Protein AF-A0A0R2GV44-F1 (afdb_monomer_lite)

pLDDT: mean 75.37, std 11.25, range [47.34, 90.69]

Sequence (245 aa):
MRDFRDYISDYRELIEDRLANGEAEAAILADLGTPKQVVANIMTEEGLERRRWLTGPQLALVIVLVILGLPVWGGFALALLGILFALICVLLSLYVTLWAVPFSLAIMTVATLFAGVMGIPAGLVALGKSGLAYGLAELGAALICLGVFLLSLVLTWSLAKLLLRGTAWGWQMVLRWFGKQQAVAVHQTMPPFFNKGYWLVTALLIALGMLLVVSACGLNGWHIPAVSDAAMHHWYNAFNFTAPR

Structure (mmCIF, N/CA/C/O backbone):
data_AF-A0A0R2GV44-F1
#
_entry.id   AF-A0A0R2GV44-F1
#
loop_
_atom_site.group_PDB
_atom_site.id
_atom_site.type_symbol
_atom_site.label_atom_id
_atom_site.label_alt_id
_atom_site.label_comp_id
_atom_site.label_asym_id
_atom_site.label_entity_id
_atom_site.label_seq_id
_atom_site.pdbx_PDB_ins_code
_atom_site.Cartn_x
_atom_site.Cartn_y
_atom_site.Cartn_z
_atom_site.occupancy
_atom_site.B_iso_or_equiv
_atom_site.auth_seq_id
_atom_site.auth_comp_id
_atom_site.auth_asym_id
_atom_site.auth_atom_id
_atom_site.pdbx_PDB_model_num
ATOM 1 N N . MET A 1 1 ? -43.023 -9.426 50.987 1.00 48.56 1 MET A N 1
ATOM 2 C CA . MET A 1 1 ? -44.100 -8.932 51.872 1.00 48.56 1 MET A CA 1
ATOM 3 C C . MET A 1 1 ? -44.693 -10.159 52.534 1.00 48.56 1 MET A C 1
ATOM 5 O O . MET A 1 1 ? -45.042 -11.064 51.790 1.00 48.56 1 MET A O 1
ATOM 9 N N . ARG A 1 2 ? -44.688 -10.247 53.871 1.00 66.81 2 ARG A N 1
ATOM 10 C CA . ARG A 1 2 ? -45.358 -11.352 54.584 1.00 66.81 2 ARG A CA 1
ATOM 11 C C . ARG A 1 2 ? -46.865 -11.243 54.371 1.00 66.81 2 ARG A C 1
ATOM 13 O O . ARG A 1 2 ? -47.371 -10.121 54.286 1.00 66.81 2 ARG A O 1
ATOM 20 N N . ASP A 1 3 ? -47.536 -12.378 54.219 1.00 80.12 3 ASP A N 1
ATOM 21 C CA . ASP A 1 3 ? -48.968 -12.412 53.927 1.00 80.12 3 ASP A CA 1
ATOM 22 C C . ASP A 1 3 ? -49.773 -12.258 55.228 1.00 80.12 3 ASP A C 1
ATOM 24 O O . ASP A 1 3 ? -49.291 -12.583 56.312 1.00 80.12 3 ASP A O 1
ATOM 28 N N . PHE A 1 4 ? -51.010 -11.765 55.154 1.00 78.31 4 PHE A N 1
ATOM 29 C CA . PHE A 1 4 ? -51.834 -11.508 56.351 1.00 78.31 4 PHE A CA 1
ATOM 30 C C . PHE A 1 4 ? -52.077 -12.777 57.189 1.00 78.31 4 PHE A C 1
ATOM 32 O O . PHE A 1 4 ? -52.202 -12.720 58.411 1.00 78.31 4 PHE A O 1
ATOM 39 N N . ARG A 1 5 ? -52.094 -13.936 56.525 1.00 82.44 5 ARG A N 1
ATOM 40 C CA . ARG A 1 5 ? -52.225 -15.253 57.161 1.00 82.44 5 ARG A CA 1
ATOM 41 C C . ARG A 1 5 ? -51.046 -15.598 58.066 1.00 82.44 5 ARG A C 1
ATOM 43 O O . ARG A 1 5 ? -51.276 -16.196 59.111 1.00 82.44 5 ARG A O 1
ATOM 50 N N . ASP A 1 6 ? -49.834 -15.188 57.696 1.00 83.19 6 ASP A N 1
ATOM 51 C CA . ASP A 1 6 ? -48.630 -15.456 58.487 1.00 83.19 6 ASP A CA 1
ATOM 52 C C . ASP A 1 6 ? -48.726 -14.713 59.826 1.00 83.19 6 ASP A C 1
ATOM 54 O O . ASP A 1 6 ? -48.544 -15.303 60.882 1.00 83.19 6 ASP A O 1
ATOM 58 N N . TYR A 1 7 ? -49.165 -13.448 59.795 1.00 78.44 7 TYR A N 1
ATOM 59 C CA . TYR A 1 7 ? -49.381 -12.654 61.007 1.00 78.44 7 TYR A CA 1
ATOM 60 C C . TYR A 1 7 ? -50.435 -13.266 61.937 1.00 78.44 7 TYR A C 1
ATOM 62 O O . TYR A 1 7 ? -50.241 -13.286 63.147 1.00 78.44 7 TYR A O 1
ATOM 70 N N . ILE A 1 8 ? -51.548 -13.779 61.399 1.00 82.94 8 ILE A N 1
ATOM 71 C CA . ILE A 1 8 ? -52.565 -14.456 62.222 1.00 82.94 8 ILE A CA 1
ATOM 72 C C . ILE A 1 8 ? -51.994 -15.725 62.862 1.00 82.94 8 ILE A C 1
ATOM 74 O O . ILE A 1 8 ? -52.303 -16.006 64.019 1.00 82.94 8 ILE A O 1
ATOM 78 N N . SER A 1 9 ? -51.180 -16.482 62.121 1.00 84.44 9 SER A N 1
ATOM 79 C CA . SER A 1 9 ? -50.536 -17.692 62.635 1.00 84.44 9 SER A CA 1
ATOM 80 C C . SER A 1 9 ? -49.607 -17.375 63.807 1.00 84.44 9 SER A C 1
ATOM 82 O O . SER A 1 9 ? -49.717 -18.027 64.841 1.00 84.44 9 SER A O 1
ATOM 84 N N . ASP A 1 10 ? -48.783 -16.330 63.683 1.00 83.88 10 ASP A N 1
ATOM 85 C CA . ASP A 1 10 ? -47.856 -15.888 64.734 1.00 83.88 10 ASP A CA 1
ATOM 86 C C . ASP A 1 10 ? -48.607 -15.517 66.034 1.00 83.88 10 ASP A C 1
ATOM 88 O O . ASP A 1 10 ? -48.220 -15.914 67.133 1.00 83.88 10 ASP A O 1
ATOM 92 N N . TYR A 1 11 ? -49.726 -14.785 65.927 1.00 83.12 11 TYR A N 1
ATOM 93 C CA . TYR A 1 11 ? -50.551 -14.443 67.097 1.00 83.12 11 TYR A CA 1
ATOM 94 C C . TYR A 1 11 ? -51.265 -15.658 67.698 1.00 83.12 11 TYR A C 1
ATOM 96 O O . TYR A 1 11 ? -51.500 -15.693 68.906 1.00 83.12 11 TYR A O 1
ATOM 104 N N . ARG A 1 12 ? -51.627 -16.647 66.876 1.00 85.12 12 ARG A N 1
ATOM 105 C CA . ARG A 1 12 ? -52.271 -17.879 67.340 1.00 85.12 12 ARG A CA 1
ATOM 106 C C . ARG A 1 12 ? -51.301 -18.737 68.148 1.00 85.12 12 ARG A C 1
ATOM 108 O O . ARG A 1 12 ? -51.676 -19.173 69.230 1.00 85.12 12 ARG A O 1
ATOM 115 N N . GLU A 1 13 ? -50.075 -18.906 67.661 1.00 84.62 13 GLU A N 1
ATOM 116 C CA . GLU A 1 13 ? -48.999 -19.606 68.376 1.00 84.62 13 GLU A CA 1
ATOM 117 C C . GLU A 1 13 ? -48.708 -18.924 69.723 1.00 84.62 13 GLU A C 1
ATOM 119 O O . GLU A 1 13 ? -48.687 -19.583 70.758 1.00 84.62 13 GLU A O 1
ATOM 124 N N . LEU A 1 14 ? -48.646 -17.586 69.747 1.00 84.12 14 LEU A N 1
ATOM 125 C CA . LEU A 1 14 ? -48.448 -16.817 70.982 1.00 84.12 14 LEU A CA 1
ATOM 126 C C . LEU A 1 14 ? -49.560 -17.036 72.028 1.00 84.12 14 LEU A C 1
ATOM 128 O O . LEU A 1 14 ? -49.281 -17.097 73.227 1.00 84.12 14 LEU A O 1
ATOM 132 N N . ILE A 1 15 ? -50.823 -17.110 71.598 1.00 83.38 15 ILE A N 1
ATOM 133 C CA . ILE A 1 15 ? -51.957 -17.361 72.503 1.00 83.38 15 ILE A CA 1
ATOM 134 C C . ILE A 1 15 ? -51.926 -18.808 73.005 1.00 83.38 15 ILE A C 1
ATOM 136 O O . ILE A 1 15 ? -52.153 -19.045 74.192 1.00 83.38 15 ILE A O 1
ATOM 140 N N . GLU A 1 16 ? -51.632 -19.764 72.122 1.00 85.69 16 GLU A N 1
ATOM 141 C CA . GLU A 1 16 ? -51.532 -21.187 72.466 1.00 85.69 16 GLU A CA 1
ATOM 142 C C . GLU A 1 16 ? -50.402 -21.450 73.474 1.00 85.69 16 GLU A C 1
ATOM 144 O O . GLU A 1 16 ? -50.625 -22.169 74.451 1.00 85.69 16 GLU A O 1
ATOM 149 N N . ASP A 1 17 ? -49.249 -20.794 73.323 1.00 85.81 17 ASP A N 1
ATOM 150 C CA . ASP A 1 17 ? -48.131 -20.873 74.270 1.00 85.81 17 ASP A CA 1
ATOM 151 C C . ASP A 1 17 ? -48.515 -20.365 75.667 1.00 85.81 17 ASP A C 1
ATOM 153 O O . ASP A 1 17 ? -48.216 -20.999 76.683 1.00 85.81 17 ASP A O 1
ATOM 157 N N . ARG A 1 18 ? -49.212 -19.227 75.751 1.00 80.50 18 ARG A N 1
ATOM 158 C CA . ARG A 1 18 ? -49.651 -18.667 77.041 1.00 80.50 18 ARG A CA 1
ATOM 159 C C . ARG A 1 18 ? -50.734 -19.515 77.704 1.00 80.50 18 ARG A C 1
ATOM 161 O O . ARG A 1 18 ? -50.697 -19.715 78.918 1.00 80.50 18 ARG A O 1
ATOM 168 N N . LEU A 1 19 ? -51.646 -20.078 76.913 1.00 83.88 19 LEU A N 1
ATOM 169 C CA . LEU A 1 19 ? -52.659 -21.008 77.407 1.00 83.88 19 LEU A CA 1
ATOM 170 C C . LEU A 1 19 ? -52.016 -22.296 77.950 1.00 83.88 19 LEU A C 1
ATOM 172 O O . LEU A 1 19 ? -52.409 -22.781 79.013 1.00 83.88 19 LEU A O 1
ATOM 176 N N . ALA A 1 20 ? -50.994 -22.824 77.268 1.00 81.25 20 ALA A N 1
ATOM 177 C CA . ALA A 1 20 ? -50.232 -23.989 77.720 1.00 81.25 20 ALA A CA 1
ATOM 178 C C . ALA A 1 20 ? -49.470 -23.729 79.034 1.00 81.25 20 ALA A C 1
ATOM 180 O O . ALA A 1 20 ? -49.310 -24.643 79.844 1.00 81.25 20 ALA A O 1
ATOM 181 N N . ASN A 1 21 ? -49.076 -22.479 79.288 1.00 78.81 21 ASN A N 1
ATOM 182 C CA . ASN A 1 21 ? -48.466 -22.041 80.547 1.00 78.81 21 ASN A CA 1
ATOM 183 C C . ASN A 1 21 ? -49.478 -21.846 81.698 1.00 78.81 21 ASN A C 1
ATOM 185 O O . ASN A 1 21 ? -49.090 -21.455 82.799 1.00 78.81 21 ASN A O 1
ATOM 189 N N . GLY A 1 22 ? -50.761 -22.162 81.479 1.00 76.81 22 GLY A N 1
ATOM 190 C CA . GLY A 1 22 ? -51.803 -22.153 82.509 1.00 76.81 22 GLY A CA 1
ATOM 191 C C . GLY A 1 22 ? -52.458 -20.790 82.745 1.00 76.81 22 GLY A C 1
ATOM 192 O O . GLY A 1 22 ? -53.190 -20.633 83.725 1.00 76.81 22 GLY A O 1
ATOM 193 N N . GLU A 1 23 ? -52.224 -19.806 81.874 1.00 79.62 23 GLU A N 1
ATOM 194 C CA . GLU A 1 23 ? -52.926 -18.524 81.925 1.00 79.62 23 GLU A CA 1
ATOM 195 C C . GLU A 1 23 ? -54.365 -18.681 81.414 1.00 79.62 23 GLU A C 1
ATOM 197 O O . GLU A 1 23 ? -54.627 -19.308 80.388 1.00 79.62 23 GLU A O 1
ATOM 202 N N . ALA A 1 24 ? -55.331 -18.103 82.132 1.00 76.56 24 ALA A N 1
ATOM 203 C CA . ALA A 1 24 ? -56.720 -18.118 81.694 1.00 76.56 24 ALA A CA 1
ATOM 204 C C . ALA A 1 24 ? -56.883 -17.285 80.411 1.00 76.56 24 ALA A C 1
ATOM 206 O O . ALA A 1 24 ? -56.450 -16.135 80.354 1.00 76.56 24 ALA A O 1
ATOM 207 N N . GLU A 1 25 ? -57.582 -17.830 79.414 1.00 74.12 25 GLU A N 1
ATOM 208 C CA . GLU A 1 25 ? -57.802 -17.203 78.099 1.00 74.12 25 GLU A CA 1
ATOM 209 C C . GLU A 1 25 ? -58.315 -15.755 78.198 1.00 74.12 25 GLU A C 1
ATOM 211 O O . GLU A 1 25 ? -57.862 -14.865 77.479 1.00 74.12 25 GLU A O 1
ATOM 216 N N . ALA A 1 26 ? -59.202 -15.485 79.159 1.00 71.25 26 ALA A N 1
ATOM 217 C CA . ALA A 1 26 ? -59.744 -14.150 79.395 1.00 71.25 26 ALA A CA 1
ATOM 218 C C . ALA A 1 26 ? -58.681 -13.121 79.827 1.00 71.25 26 ALA A C 1
ATOM 220 O O . ALA A 1 26 ? -58.813 -11.941 79.504 1.00 71.25 26 ALA A O 1
ATOM 221 N N . ALA A 1 27 ? -57.630 -13.548 80.535 1.00 72.31 27 ALA A N 1
ATOM 222 C CA . ALA A 1 27 ? -56.525 -12.679 80.934 1.00 72.31 27 ALA A CA 1
ATOM 223 C C . ALA A 1 27 ? -55.590 -12.382 79.749 1.00 72.31 27 ALA A C 1
ATOM 225 O O . ALA A 1 27 ? -55.189 -11.236 79.563 1.00 72.31 27 ALA A O 1
ATOM 226 N N . ILE A 1 28 ? -55.329 -13.383 78.900 1.00 73.38 28 ILE A N 1
ATOM 227 C CA . ILE A 1 28 ? -54.506 -13.245 77.687 1.00 73.38 28 ILE A CA 1
ATOM 228 C C . ILE A 1 28 ? -55.162 -12.273 76.693 1.00 73.38 28 ILE A C 1
ATOM 230 O O . ILE A 1 28 ? -54.506 -11.385 76.150 1.00 73.38 28 ILE A O 1
ATOM 234 N N . LEU A 1 29 ? -56.475 -12.402 76.480 1.00 74.75 29 LEU A N 1
ATOM 235 C CA . LEU A 1 29 ? -57.232 -11.521 75.585 1.00 74.75 29 LEU A CA 1
ATOM 236 C C . LEU A 1 29 ? -57.359 -10.088 76.125 1.00 74.75 29 LEU A C 1
ATOM 238 O O . LEU A 1 29 ? -57.439 -9.144 75.340 1.00 74.75 29 LEU A O 1
ATOM 242 N N . ALA A 1 30 ? -57.367 -9.914 77.449 1.00 74.12 30 ALA A N 1
ATOM 243 C CA . ALA A 1 30 ? -57.350 -8.593 78.070 1.00 74.12 30 ALA A CA 1
ATOM 244 C C . ALA A 1 30 ? -55.982 -7.901 77.920 1.00 74.12 30 ALA A C 1
ATOM 246 O O . ALA A 1 30 ? -55.951 -6.699 77.663 1.00 74.12 30 ALA A O 1
ATOM 247 N N . ASP A 1 31 ? -54.881 -8.654 78.032 1.00 74.88 31 ASP A N 1
ATOM 248 C CA . ASP A 1 31 ? -53.504 -8.160 77.865 1.00 74.88 31 ASP A CA 1
ATOM 249 C C . ASP A 1 31 ? -53.185 -7.789 76.405 1.00 74.88 31 ASP A C 1
ATOM 251 O O . ASP A 1 31 ? -52.624 -6.730 76.131 1.00 74.88 31 ASP A O 1
ATOM 255 N N . LEU A 1 32 ? -53.618 -8.614 75.443 1.00 71.00 32 LEU A N 1
ATOM 256 C CA . LEU A 1 32 ? -53.449 -8.333 74.008 1.00 71.00 32 LEU A CA 1
ATOM 257 C C . LEU A 1 32 ? -54.323 -7.165 73.516 1.00 71.00 32 LEU A C 1
ATOM 259 O O . LEU A 1 32 ? -54.023 -6.553 72.489 1.00 71.00 32 LEU A O 1
ATOM 263 N N . GLY A 1 33 ? -55.391 -6.837 74.246 1.00 69.94 33 GLY A N 1
ATOM 264 C CA . GLY A 1 33 ? -56.328 -5.782 73.886 1.00 69.94 33 GLY A CA 1
ATOM 265 C C . GLY A 1 33 ? -57.171 -6.111 72.650 1.00 69.94 33 GLY A C 1
ATOM 266 O O . GLY A 1 33 ? -57.081 -7.171 72.028 1.00 69.94 33 GLY A O 1
ATOM 267 N N . THR A 1 34 ? -58.052 -5.186 72.271 1.00 73.31 34 THR A N 1
ATOM 268 C CA . THR A 1 34 ? -58.887 -5.389 71.078 1.00 73.31 34 THR A CA 1
ATOM 269 C C . THR A 1 34 ? -58.058 -5.218 69.796 1.00 73.31 34 THR A C 1
ATOM 271 O O . THR A 1 34 ? -57.199 -4.336 69.738 1.00 73.31 34 THR A O 1
ATOM 274 N N . PRO A 1 35 ? -58.358 -5.947 68.701 1.00 66.88 35 PRO A N 1
ATOM 275 C CA . PRO A 1 35 ? -57.630 -5.814 67.431 1.00 66.88 35 PRO A CA 1
ATOM 276 C C . PRO A 1 35 ? -57.566 -4.374 66.900 1.00 66.88 35 PRO A C 1
ATOM 278 O O . PRO A 1 35 ? -56.594 -3.968 66.270 1.00 66.88 35 PRO A O 1
ATOM 281 N N . LYS A 1 36 ? -58.594 -3.565 67.195 1.00 68.62 36 LYS A N 1
ATOM 282 C CA . LYS A 1 36 ? -58.630 -2.139 66.844 1.00 68.62 36 LYS A CA 1
ATOM 283 C C . LYS A 1 36 ? -57.610 -1.310 67.628 1.00 68.62 36 LYS A C 1
ATOM 285 O O . LYS A 1 36 ? -57.050 -0.377 67.063 1.00 68.62 36 LYS A O 1
ATOM 290 N N . GLN A 1 37 ? -57.366 -1.639 68.896 1.00 69.75 37 GLN A N 1
ATOM 291 C CA . GLN A 1 37 ? -56.362 -0.968 69.728 1.00 69.75 37 GLN A CA 1
ATOM 292 C C . GLN A 1 37 ? -54.942 -1.338 69.299 1.00 69.75 37 GLN A C 1
ATOM 294 O O . GLN A 1 37 ? -54.095 -0.457 69.232 1.00 69.75 37 GLN A O 1
ATOM 299 N N . VAL A 1 38 ? -54.696 -2.595 68.920 1.00 67.81 38 VAL A N 1
ATOM 300 C CA . VAL A 1 38 ? -53.389 -3.034 68.399 1.00 67.81 38 VAL A CA 1
ATOM 301 C C . VAL A 1 38 ? -53.042 -2.298 67.103 1.00 67.81 38 VAL A C 1
ATOM 303 O O . VAL A 1 38 ? -51.952 -1.751 66.974 1.00 67.81 38 VAL A O 1
ATOM 306 N N . VAL A 1 39 ? -53.991 -2.194 66.166 1.00 68.69 39 VAL A N 1
ATOM 307 C CA . VAL A 1 39 ? -53.787 -1.430 64.922 1.00 68.69 39 VAL A CA 1
ATOM 308 C C . VAL A 1 39 ? -53.594 0.063 65.202 1.00 68.69 39 VAL A C 1
ATOM 310 O O . VAL A 1 39 ? -52.738 0.688 64.579 1.00 68.69 39 VAL A O 1
ATOM 313 N N . ALA A 1 40 ? -54.349 0.637 66.144 1.00 69.81 40 ALA A N 1
ATOM 314 C CA . ALA A 1 40 ? -54.176 2.032 66.540 1.00 69.81 40 ALA A CA 1
ATOM 315 C C . ALA A 1 40 ? -52.787 2.282 67.147 1.00 69.81 40 ALA A C 1
ATOM 317 O O . ALA A 1 40 ? -52.132 3.241 66.751 1.00 69.81 40 ALA A O 1
ATOM 318 N N . ASN A 1 41 ? -52.308 1.385 68.013 1.00 65.00 41 ASN A N 1
ATOM 319 C CA . ASN A 1 41 ? -50.986 1.483 68.628 1.00 65.00 41 ASN A CA 1
ATOM 320 C C . ASN A 1 41 ? -49.855 1.337 67.600 1.00 65.00 41 ASN A C 1
ATOM 322 O O . ASN A 1 41 ? -48.912 2.118 67.637 1.00 65.00 41 ASN A O 1
ATOM 326 N N . ILE A 1 42 ? -49.981 0.427 66.627 1.00 66.38 42 ILE A N 1
ATOM 327 C CA . ILE A 1 42 ? -49.017 0.280 65.519 1.00 66.38 42 ILE A CA 1
ATOM 328 C C . ILE A 1 42 ? -49.002 1.522 64.613 1.00 66.38 42 ILE A C 1
ATOM 330 O O . ILE A 1 42 ? -47.966 1.872 64.056 1.00 66.38 42 ILE A O 1
ATOM 334 N N . MET A 1 43 ? -50.141 2.200 64.444 1.00 62.31 43 MET A N 1
ATOM 335 C CA . MET A 1 43 ? -50.190 3.462 63.698 1.00 62.31 43 MET A CA 1
ATOM 336 C C . MET A 1 43 ? -49.611 4.646 64.482 1.00 62.31 43 MET A C 1
ATOM 338 O O . MET A 1 43 ? -49.151 5.603 63.859 1.00 62.31 43 MET A O 1
ATOM 342 N N . THR A 1 44 ? -49.639 4.607 65.818 1.00 62.81 44 THR A N 1
ATOM 343 C CA . THR A 1 44 ? -49.075 5.661 66.677 1.00 62.81 44 THR A CA 1
ATOM 344 C C . THR A 1 44 ? -47.607 5.448 67.028 1.00 62.81 44 THR A C 1
ATOM 346 O O . THR A 1 44 ? -46.891 6.429 67.211 1.00 62.81 44 THR A O 1
ATOM 349 N N . GLU A 1 45 ? -47.142 4.200 67.120 1.00 57.97 45 GLU A N 1
ATOM 350 C CA . GLU A 1 45 ? -45.727 3.875 67.274 1.00 57.97 45 GLU A CA 1
ATOM 351 C C . GLU A 1 45 ? -45.038 4.121 65.935 1.00 57.97 45 GLU A C 1
ATOM 353 O O . GLU A 1 45 ? -45.212 3.394 64.962 1.00 57.97 45 GLU A O 1
ATOM 358 N N . GLU A 1 46 ? -44.307 5.228 65.892 1.00 57.56 46 GLU A N 1
ATOM 359 C CA . GLU A 1 46 ? -43.644 5.846 64.751 1.00 57.56 46 GLU A CA 1
ATOM 360 C C . GLU A 1 46 ? -42.600 4.934 64.062 1.00 57.56 46 GLU A C 1
ATOM 362 O O . GLU A 1 46 ? -41.404 5.214 64.045 1.00 57.56 46 GLU A O 1
ATOM 367 N N . GLY A 1 47 ? -43.053 3.851 63.431 1.00 47.38 47 GLY A N 1
ATOM 368 C CA . GLY A 1 47 ? -42.262 2.914 62.628 1.00 47.38 47 GLY A CA 1
ATOM 369 C C . GLY A 1 47 ? -42.161 3.283 61.144 1.00 47.38 47 GLY A C 1
ATOM 370 O O . GLY A 1 47 ? -41.796 2.450 60.318 1.00 47.38 47 GLY A O 1
ATOM 371 N N . LEU A 1 48 ? -42.481 4.524 60.778 1.00 47.34 48 LEU A N 1
ATOM 372 C CA . LEU A 1 48 ? -42.060 5.111 59.510 1.00 47.34 48 LEU A CA 1
ATOM 373 C C . LEU A 1 48 ? -40.942 6.084 59.834 1.00 47.34 48 LEU A C 1
ATOM 375 O O . LEU A 1 48 ? -41.196 7.272 60.037 1.00 47.34 48 LEU A O 1
ATOM 379 N N . GLU A 1 49 ? -39.714 5.562 59.910 1.00 51.06 49 GLU A N 1
ATOM 380 C CA . GLU A 1 49 ? -38.502 6.366 60.001 1.00 51.06 49 GLU A CA 1
ATOM 381 C C . GLU A 1 49 ? -38.651 7.593 59.106 1.00 51.06 49 GLU A C 1
ATOM 383 O O . GLU A 1 49 ? -38.734 7.519 57.873 1.00 51.06 49 GLU A O 1
ATOM 388 N N . ARG A 1 50 ? -38.755 8.738 59.773 1.00 50.00 50 ARG A N 1
ATOM 389 C CA . ARG A 1 50 ? -38.823 10.055 59.176 1.00 50.00 50 ARG A CA 1
ATOM 390 C C . ARG A 1 50 ? -37.570 10.197 58.325 1.00 50.00 50 ARG A C 1
ATOM 392 O O . ARG A 1 50 ? -36.518 10.565 58.843 1.00 50.00 50 ARG A O 1
ATOM 399 N N . ARG A 1 51 ? -37.665 9.884 57.023 1.00 52.28 51 ARG A N 1
ATOM 400 C CA . ARG A 1 51 ? -36.646 10.246 56.027 1.00 52.28 51 ARG A CA 1
ATOM 401 C C . ARG A 1 51 ? -36.305 11.690 56.343 1.00 52.28 51 ARG A C 1
ATOM 403 O O . ARG A 1 51 ? -37.192 12.527 56.266 1.00 52.28 51 ARG A O 1
ATOM 410 N N . ARG A 1 52 ? -35.100 11.985 56.824 1.00 54.28 52 ARG A N 1
ATOM 411 C CA . ARG A 1 52 ? -34.759 13.342 57.250 1.00 54.28 52 ARG A CA 1
ATOM 412 C C . ARG A 1 52 ? -34.706 14.199 55.991 1.00 54.28 52 ARG A C 1
ATOM 414 O O . ARG A 1 52 ? -33.714 14.160 55.268 1.00 54.28 52 ARG A O 1
ATOM 421 N N . TRP A 1 53 ? -35.797 14.894 55.674 1.00 54.69 53 TRP A N 1
ATOM 422 C CA . TRP A 1 53 ? -35.833 15.819 54.548 1.00 54.69 53 TRP A CA 1
ATOM 423 C C . TRP A 1 53 ? -34.795 16.898 54.855 1.00 54.69 53 TRP A C 1
ATOM 425 O O . TRP A 1 53 ? -34.804 17.484 55.939 1.00 54.69 53 TRP A O 1
ATOM 435 N N . LEU A 1 54 ? -33.850 17.105 53.939 1.00 59.66 54 LEU A N 1
ATOM 436 C CA . LEU A 1 54 ? -32.895 18.205 54.035 1.00 59.66 54 LEU A CA 1
ATOM 437 C C . LEU A 1 54 ? -33.693 19.505 54.202 1.00 59.66 54 LEU A C 1
ATOM 439 O O . LEU A 1 54 ? -34.657 19.741 53.472 1.00 59.66 54 LEU A O 1
ATOM 443 N N . THR A 1 55 ? -33.321 20.336 55.175 1.00 65.62 55 THR A N 1
ATOM 444 C CA . THR A 1 55 ? -33.984 21.639 55.359 1.00 65.62 55 THR A CA 1
ATOM 445 C C . THR A 1 55 ? -33.765 22.509 54.118 1.00 65.62 55 THR A C 1
ATOM 447 O O . THR A 1 55 ? -32.738 22.383 53.459 1.00 65.62 55 THR A O 1
ATOM 450 N N . GLY A 1 56 ? -34.704 23.403 53.784 1.00 69.50 56 GLY A N 1
ATOM 451 C CA . GLY A 1 56 ? -34.632 24.278 52.597 1.00 69.50 56 GLY A CA 1
ATOM 452 C C . GLY A 1 56 ? -33.243 24.877 52.286 1.00 69.50 56 GLY A C 1
ATOM 453 O O . GLY A 1 56 ? -32.789 24.739 51.150 1.00 69.50 56 GLY A O 1
ATOM 454 N N . PRO A 1 57 ? -32.510 25.455 53.261 1.00 71.44 57 PRO A N 1
ATOM 455 C CA . PRO A 1 57 ? -31.145 25.948 53.036 1.00 71.44 57 PRO A CA 1
ATOM 456 C C . PRO A 1 57 ? -30.102 24.844 52.793 1.00 71.44 5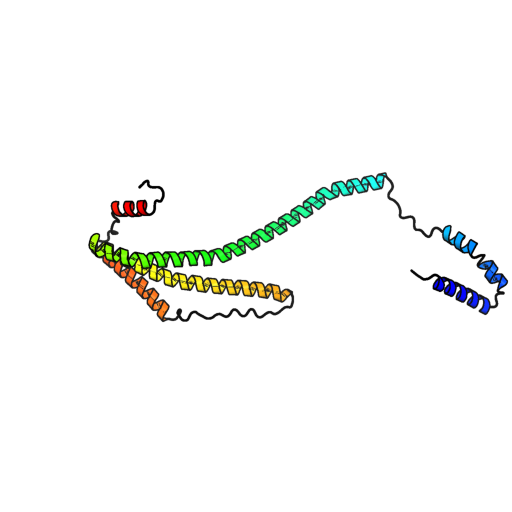7 PRO A C 1
ATOM 458 O O . PRO A 1 57 ? -29.166 25.055 52.026 1.00 71.44 57 PRO A O 1
ATOM 461 N N . GLN A 1 58 ? -30.258 23.656 53.386 1.00 71.25 58 GLN A N 1
ATOM 462 C CA . GLN A 1 58 ? -29.405 22.494 53.097 1.00 71.25 58 GLN A CA 1
ATOM 463 C C . GLN A 1 58 ? -29.681 21.939 51.697 1.00 71.25 58 GLN A C 1
ATOM 465 O O . GLN A 1 58 ? -28.745 21.578 50.991 1.00 71.25 58 GLN A O 1
ATOM 470 N N . LEU A 1 59 ? -30.946 21.919 51.267 1.00 73.19 59 LEU A N 1
ATOM 471 C CA . LEU A 1 59 ? -31.326 21.525 49.912 1.00 73.19 59 LEU A CA 1
ATOM 472 C C . LEU A 1 59 ? -30.778 22.523 48.880 1.00 73.19 59 LEU A C 1
ATOM 474 O O . LEU A 1 59 ? -30.227 22.108 47.868 1.00 73.19 59 LEU A O 1
ATOM 478 N N . ALA A 1 60 ? -30.856 23.827 49.165 1.00 75.31 60 ALA A N 1
ATOM 479 C CA . ALA A 1 60 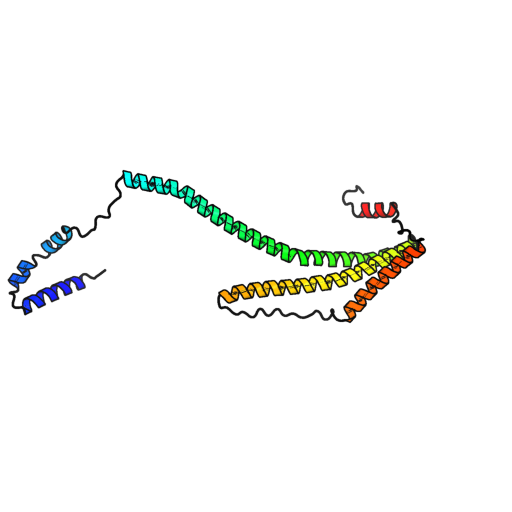? -30.281 24.876 48.325 1.00 75.31 60 ALA A CA 1
ATOM 480 C C . ALA A 1 60 ? -28.752 24.760 48.226 1.00 75.31 60 ALA A C 1
ATOM 482 O O . ALA A 1 60 ? -28.209 24.843 47.128 1.00 75.31 60 ALA A O 1
ATOM 483 N N . LEU A 1 61 ? -28.059 24.495 49.340 1.00 76.44 61 LEU A N 1
ATOM 484 C CA . LEU A 1 61 ? -26.617 24.231 49.331 1.00 76.44 61 LEU A CA 1
ATOM 485 C C . LEU A 1 61 ? -26.269 22.996 48.502 1.00 76.44 61 LEU A C 1
ATOM 487 O O . LEU A 1 61 ? -25.344 23.061 47.702 1.00 76.44 61 LEU A O 1
ATOM 491 N N . VAL A 1 62 ? -27.022 21.901 48.642 1.00 76.62 62 VAL A N 1
ATOM 492 C CA . VAL A 1 62 ? -26.833 20.685 47.835 1.00 76.62 62 VAL A CA 1
ATOM 493 C C . VAL A 1 62 ? -27.081 20.967 46.354 1.00 76.62 62 VAL A C 1
ATOM 495 O O . VAL A 1 62 ? -26.281 20.552 45.525 1.00 76.62 62 VAL A O 1
ATOM 498 N N . ILE A 1 63 ? -28.128 21.714 46.003 1.00 76.31 63 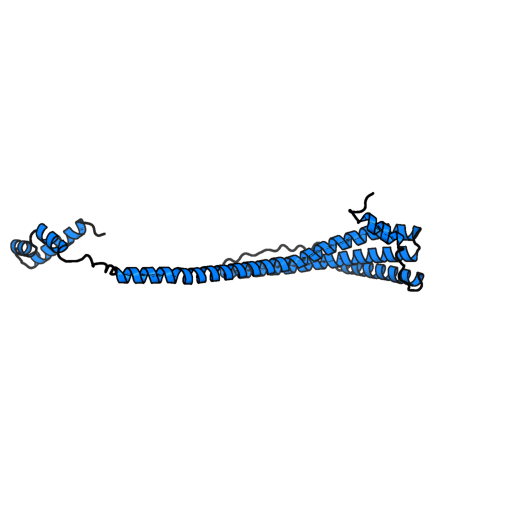ILE A N 1
ATOM 499 C CA . ILE A 1 63 ? -28.429 22.094 44.616 1.00 76.31 63 ILE A CA 1
ATOM 500 C C . ILE A 1 63 ? -27.310 22.965 44.036 1.00 76.31 63 ILE A C 1
ATOM 502 O O . ILE A 1 63 ? -26.862 22.709 42.925 1.00 76.31 63 ILE A O 1
ATOM 506 N N . VAL A 1 64 ? -26.801 23.943 44.787 1.00 75.75 64 VAL A N 1
ATOM 507 C CA . VAL A 1 64 ? -25.669 24.782 44.360 1.00 75.75 64 VAL A CA 1
ATOM 508 C C . VAL A 1 64 ? -24.392 23.950 44.215 1.00 75.75 64 VAL A C 1
ATOM 510 O O . VAL A 1 64 ? -23.680 24.110 43.227 1.00 75.75 64 VAL A O 1
ATOM 513 N N . LEU A 1 65 ? -24.132 23.010 45.128 1.00 72.38 65 LEU A N 1
ATOM 514 C CA . LEU A 1 65 ? -23.002 22.081 45.028 1.00 72.38 65 LEU A CA 1
ATOM 515 C C . LEU A 1 65 ? -23.131 21.140 43.825 1.00 72.38 65 LEU A C 1
ATOM 517 O O . LEU A 1 65 ? -22.131 20.818 43.194 1.00 72.38 65 LEU A O 1
ATOM 521 N N . VAL A 1 66 ? -24.348 20.712 43.489 1.00 71.69 66 VAL A N 1
ATOM 522 C CA . VAL A 1 66 ? -24.629 19.868 42.321 1.00 71.69 66 VAL A CA 1
ATOM 523 C C . VAL A 1 66 ? -24.496 20.673 41.032 1.00 71.69 66 VAL A C 1
ATOM 525 O O . VAL A 1 66 ? -23.891 20.178 40.090 1.00 71.69 66 VAL A O 1
ATOM 528 N N . ILE A 1 67 ? -24.978 21.918 40.993 1.00 72.19 67 ILE A N 1
ATOM 529 C CA . ILE A 1 67 ? -24.861 22.815 39.833 1.00 72.19 67 ILE A CA 1
ATOM 530 C C . ILE A 1 67 ? -23.415 23.269 39.616 1.00 72.19 67 ILE A C 1
ATOM 532 O O . ILE A 1 67 ? -23.029 23.440 38.469 1.00 72.19 67 ILE A O 1
ATOM 536 N N . LEU A 1 68 ? -22.608 23.439 40.669 1.00 66.19 68 LEU A N 1
ATOM 537 C CA . LEU A 1 68 ? -21.166 23.716 40.564 1.00 66.19 68 LEU A CA 1
ATOM 538 C C . LEU A 1 68 ? -20.336 22.447 40.342 1.00 66.19 68 LEU A C 1
ATOM 540 O O . LEU A 1 68 ? -19.288 22.499 39.705 1.00 66.19 68 LEU A O 1
ATOM 544 N N . GLY A 1 69 ? -20.814 21.297 40.814 1.00 62.91 69 GLY A N 1
ATOM 545 C CA . GLY A 1 69 ? -20.233 19.996 40.514 1.00 62.91 69 GLY A CA 1
ATOM 546 C C . GLY A 1 69 ? -20.426 19.625 39.044 1.00 62.91 69 GLY A C 1
ATOM 547 O O . GLY A 1 69 ? -19.479 19.186 38.402 1.00 62.91 69 GLY A O 1
ATOM 548 N N . LEU A 1 70 ? -21.615 19.842 38.480 1.00 66.75 70 LEU A N 1
ATOM 549 C CA . LEU A 1 70 ? -21.955 19.505 37.093 1.00 66.75 70 LEU A CA 1
ATOM 550 C C . LEU A 1 70 ? -20.971 20.040 36.028 1.00 66.75 70 LEU A C 1
ATOM 552 O O . LEU A 1 70 ? -20.600 19.256 35.158 1.00 66.75 70 LEU A O 1
ATOM 556 N N . PRO A 1 71 ? -20.510 21.308 36.050 1.00 71.00 71 PRO A N 1
ATOM 557 C CA . PRO A 1 71 ? -19.541 21.822 35.086 1.00 71.00 71 PRO A CA 1
ATOM 558 C C . PRO A 1 71 ? -18.152 21.207 35.277 1.00 71.00 71 PRO A C 1
ATOM 560 O O . PRO A 1 71 ? -17.444 20.999 34.293 1.00 71.00 71 PRO A O 1
ATOM 563 N N . VAL A 1 72 ? -17.774 20.846 36.508 1.00 69.06 72 VAL A N 1
ATOM 564 C CA . VAL A 1 72 ? -16.494 20.179 36.787 1.00 69.06 72 VAL A CA 1
ATOM 565 C C . VAL A 1 72 ? -16.540 18.718 36.329 1.00 69.06 72 VAL A C 1
ATOM 567 O O . VAL A 1 72 ? -15.685 18.294 35.557 1.00 69.06 72 VAL A O 1
ATOM 570 N N . TRP A 1 73 ? -17.569 17.957 36.713 1.00 71.50 73 TRP A N 1
ATOM 571 C CA . TRP A 1 73 ? -17.754 16.563 36.288 1.00 71.50 73 TRP A CA 1
ATOM 572 C C . TRP A 1 73 ? -18.013 16.444 34.782 1.00 71.50 73 TRP A C 1
ATOM 574 O O . TRP A 1 73 ? -17.484 15.538 34.141 1.00 71.50 73 TRP A O 1
ATOM 584 N N . GLY A 1 74 ? -18.767 17.379 34.198 1.00 74.12 74 GLY A N 1
ATOM 585 C CA . GLY A 1 74 ? -18.991 17.465 32.756 1.00 74.12 74 GLY A CA 1
ATOM 586 C C . GLY A 1 74 ? -17.703 17.754 31.987 1.00 74.12 74 GLY A C 1
ATOM 587 O O . GLY A 1 74 ? -17.438 17.108 30.974 1.00 74.12 74 GLY A O 1
ATOM 588 N N . GLY A 1 75 ? -16.855 18.647 32.508 1.00 79.25 75 GLY A N 1
ATOM 589 C CA . GLY A 1 75 ? -15.517 18.898 31.971 1.00 79.25 75 GLY A CA 1
ATOM 590 C C . GLY A 1 75 ? -14.613 17.665 32.041 1.00 79.25 75 GLY A C 1
ATOM 591 O O . GLY A 1 75 ? -13.984 17.318 31.044 1.00 79.25 75 GLY A O 1
ATOM 592 N N . PHE A 1 76 ? -14.599 16.946 33.168 1.00 78.81 76 PHE A N 1
ATOM 593 C CA . PHE A 1 76 ? -13.855 15.686 33.298 1.00 78.81 76 PHE A CA 1
ATOM 594 C C . PHE A 1 76 ? -14.373 14.592 32.355 1.00 78.81 76 PHE A C 1
ATOM 596 O O . PHE A 1 76 ? -13.570 13.889 31.745 1.00 78.81 76 PHE A O 1
ATOM 603 N N . ALA A 1 77 ? -15.691 14.464 32.189 1.00 80.81 77 ALA A N 1
ATOM 604 C CA . ALA A 1 77 ? -16.290 13.502 31.267 1.00 80.81 77 ALA A CA 1
ATOM 605 C C . ALA A 1 77 ? -15.946 13.823 29.804 1.00 80.81 77 ALA A C 1
ATOM 607 O O . ALA A 1 77 ? -15.570 12.925 29.051 1.00 80.81 77 ALA A O 1
ATOM 608 N N . LEU A 1 78 ? -16.008 15.099 29.411 1.00 82.56 78 LEU A N 1
ATOM 609 C CA . LEU A 1 78 ? -15.605 15.549 28.076 1.00 82.56 78 LEU A CA 1
ATOM 610 C C . LEU A 1 78 ? -14.100 15.394 27.846 1.00 82.56 78 LEU A C 1
ATOM 612 O O . LEU A 1 78 ? -13.698 14.973 26.765 1.00 82.56 78 LEU A O 1
ATOM 616 N N . ALA A 1 79 ? -13.269 15.678 28.850 1.00 84.88 79 ALA A N 1
ATOM 617 C CA . ALA A 1 79 ? -11.828 15.460 28.770 1.00 84.88 79 ALA A CA 1
ATOM 618 C C . ALA A 1 79 ? -11.503 13.969 28.607 1.00 84.88 79 ALA A C 1
ATOM 620 O O . ALA A 1 79 ? -10.714 13.606 27.737 1.00 84.88 79 ALA A O 1
ATOM 621 N N . LEU A 1 80 ? -12.155 13.092 29.376 1.00 86.12 80 LEU A N 1
ATOM 622 C CA . LEU A 1 80 ? -11.990 11.644 29.257 1.00 86.12 80 LEU A CA 1
ATOM 623 C C . LEU A 1 80 ? -12.456 11.130 27.886 1.00 86.12 80 LEU A C 1
ATOM 625 O O . LEU A 1 80 ? -11.764 10.323 27.265 1.00 86.12 80 LEU A O 1
ATOM 629 N N . LEU A 1 81 ? -13.586 11.636 27.382 1.00 87.31 81 LEU A N 1
ATOM 630 C CA . LEU A 1 81 ? -14.081 11.323 26.041 1.00 87.31 81 LEU A CA 1
ATOM 631 C C . LEU A 1 81 ? -13.108 11.810 24.959 1.00 87.31 81 LEU A C 1
ATOM 633 O O . LEU A 1 81 ? -12.834 11.083 24.007 1.00 87.31 81 LEU A O 1
ATOM 637 N N . GLY A 1 82 ? -12.549 13.010 25.127 1.00 89.44 82 GLY A N 1
ATOM 638 C CA . GLY A 1 82 ? -11.541 13.580 24.238 1.00 89.44 82 GLY A CA 1
ATOM 639 C C . GLY A 1 82 ? -10.255 12.755 24.209 1.00 89.44 82 GLY A C 1
ATOM 640 O O . GLY A 1 82 ? -9.730 12.488 23.131 1.00 89.44 82 GLY A O 1
ATOM 641 N N . ILE A 1 83 ? -9.784 12.279 25.365 1.00 89.19 83 ILE A N 1
ATOM 642 C CA . ILE A 1 83 ? -8.616 11.390 25.464 1.00 89.19 83 ILE A CA 1
ATOM 643 C C . ILE A 1 83 ? -8.898 10.049 24.777 1.00 89.19 83 ILE A C 1
ATOM 645 O O . ILE A 1 83 ? -8.061 9.563 24.017 1.00 89.19 83 ILE A O 1
ATOM 649 N N . LEU A 1 84 ? -10.080 9.464 24.992 1.00 89.38 84 LEU A N 1
ATOM 650 C CA . LEU A 1 84 ? -10.471 8.216 24.333 1.00 89.38 84 LEU A CA 1
ATOM 651 C C . LEU A 1 84 ? -10.557 8.391 22.811 1.00 89.38 84 LEU A C 1
ATOM 653 O O . LEU A 1 84 ? -10.049 7.559 22.060 1.00 89.38 84 LEU A O 1
ATOM 657 N N . PHE A 1 85 ? -11.147 9.493 22.353 1.00 89.69 85 PHE A N 1
ATOM 658 C CA . PHE A 1 85 ? -11.222 9.827 20.936 1.00 89.69 85 PHE A CA 1
ATOM 659 C C . PHE A 1 85 ? -9.829 10.032 20.328 1.00 89.69 85 PHE A C 1
ATOM 661 O O . PHE A 1 85 ? -9.530 9.475 19.273 1.00 89.69 85 PHE A O 1
ATOM 668 N N . ALA A 1 86 ? -8.945 10.757 21.018 1.00 90.25 86 ALA A N 1
ATOM 669 C CA . ALA A 1 86 ? -7.561 10.933 20.594 1.00 90.25 86 ALA A CA 1
ATOM 670 C C . ALA A 1 86 ? -6.830 9.586 20.485 1.00 90.25 86 ALA A C 1
ATOM 672 O O . ALA A 1 86 ? -6.151 9.342 19.489 1.00 90.25 86 ALA A O 1
ATOM 673 N N . LEU A 1 87 ? -7.019 8.682 21.451 1.00 90.38 87 LEU A N 1
ATOM 674 C CA . LEU A 1 87 ? -6.432 7.342 21.420 1.00 90.38 87 LEU A CA 1
ATOM 675 C C . LEU A 1 87 ? -6.913 6.533 20.204 1.00 90.38 87 LEU A C 1
ATOM 677 O O . LEU A 1 87 ? -6.099 5.908 19.523 1.00 90.38 87 LEU A O 1
ATOM 681 N N . ILE A 1 88 ? -8.212 6.583 19.897 1.00 88.50 88 ILE A N 1
ATOM 682 C CA . ILE A 1 88 ? -8.789 5.926 18.714 1.00 88.50 88 ILE A CA 1
ATOM 683 C C . ILE A 1 88 ? -8.189 6.512 17.429 1.00 88.50 88 ILE A C 1
ATOM 685 O O . ILE A 1 88 ? -7.772 5.758 16.550 1.00 88.50 88 ILE A O 1
ATOM 689 N N . CYS A 1 89 ? -8.084 7.838 17.330 1.00 89.19 89 CYS A N 1
ATOM 690 C CA . CYS A 1 89 ? -7.478 8.511 16.181 1.00 89.19 89 CYS A CA 1
ATOM 691 C C . CYS A 1 89 ? -6.001 8.136 15.994 1.00 89.19 89 CYS A C 1
ATOM 693 O O . CYS A 1 89 ? -5.569 7.901 14.866 1.00 89.19 89 CYS A O 1
ATOM 695 N N . VAL A 1 90 ? -5.230 8.031 17.080 1.00 90.69 90 VAL A N 1
ATOM 696 C CA . VAL A 1 90 ? -3.821 7.604 17.031 1.00 90.69 90 VAL A CA 1
ATOM 697 C C . VAL A 1 90 ? -3.706 6.157 16.550 1.00 90.69 90 VAL A C 1
ATOM 699 O O . VAL A 1 90 ? -2.910 5.876 15.653 1.00 90.69 90 VAL A O 1
ATOM 702 N N . LEU A 1 91 ? -4.524 5.247 17.086 1.00 87.25 91 LEU A N 1
ATOM 703 C CA . LEU A 1 91 ? -4.561 3.846 16.651 1.00 87.25 91 LEU A CA 1
ATOM 704 C C . LEU A 1 91 ? -4.933 3.725 15.168 1.00 87.25 91 LEU A C 1
ATOM 706 O O . LEU A 1 91 ? -4.298 2.969 14.430 1.00 87.25 91 LEU A O 1
ATOM 710 N N . LEU A 1 92 ? -5.921 4.501 14.718 1.00 85.69 92 LEU A N 1
ATOM 711 C CA . LEU A 1 92 ? -6.338 4.533 13.320 1.00 85.69 92 LEU A CA 1
ATOM 712 C C . LEU A 1 92 ? -5.230 5.084 12.415 1.00 85.69 92 LEU A C 1
ATOM 714 O O . LEU A 1 92 ? -4.940 4.494 11.378 1.00 85.69 92 LEU A O 1
ATOM 718 N N . SER A 1 93 ? -4.578 6.176 12.814 1.00 86.44 93 SER A N 1
ATOM 719 C CA . SER A 1 93 ? -3.463 6.769 12.068 1.00 86.44 93 SER A CA 1
ATOM 720 C C . SER A 1 93 ? -2.298 5.790 11.915 1.00 86.44 93 SER A C 1
ATOM 722 O O . SER A 1 93 ? -1.756 5.620 10.818 1.00 86.44 93 SER A O 1
ATOM 724 N N . LEU A 1 94 ? -1.958 5.071 12.989 1.00 86.06 94 LEU A N 1
ATOM 725 C CA . LEU A 1 94 ? -0.931 4.036 12.944 1.00 86.06 94 LEU A CA 1
ATOM 726 C C . LEU A 1 94 ? -1.329 2.905 11.988 1.00 86.06 94 LEU A C 1
ATOM 728 O O . LEU A 1 94 ? -0.508 2.474 11.180 1.00 86.06 94 LEU A O 1
ATOM 732 N N . TYR A 1 95 ? -2.588 2.464 12.034 1.00 82.00 95 TYR A N 1
ATOM 733 C CA . TYR A 1 95 ? -3.107 1.436 11.133 1.00 82.00 95 TYR A CA 1
ATOM 734 C C . TYR A 1 95 ? -3.050 1.870 9.661 1.00 82.00 95 TYR A C 1
ATOM 736 O O . TYR A 1 95 ? -2.577 1.113 8.812 1.00 82.00 95 TYR A O 1
ATOM 744 N N . VAL A 1 96 ? -3.474 3.098 9.353 1.00 84.88 96 VAL A N 1
ATOM 745 C CA . VAL A 1 96 ? -3.422 3.650 7.991 1.00 84.88 96 VAL A CA 1
ATOM 746 C C . VAL A 1 96 ? -1.977 3.767 7.510 1.00 84.88 96 VAL A C 1
ATOM 748 O O . VAL A 1 96 ? -1.672 3.333 6.404 1.00 84.88 96 VAL A O 1
ATOM 751 N N . THR A 1 97 ? -1.069 4.280 8.343 1.00 84.44 97 THR A N 1
ATOM 752 C CA . THR A 1 97 ? 0.357 4.415 7.995 1.00 84.44 97 THR A CA 1
ATOM 753 C C . THR A 1 97 ? 0.996 3.052 7.728 1.00 84.44 97 THR A C 1
ATOM 755 O O . THR A 1 97 ? 1.750 2.889 6.769 1.00 84.44 97 THR A O 1
ATOM 758 N N . LEU A 1 98 ? 0.645 2.047 8.532 1.00 83.00 98 LEU A N 1
ATOM 759 C CA . LEU A 1 98 ? 1.117 0.676 8.365 1.00 83.00 98 LEU A CA 1
ATOM 760 C C . LEU A 1 98 ? 0.692 0.084 7.007 1.00 83.00 98 LEU A C 1
ATOM 762 O O . LEU A 1 98 ? 1.487 -0.589 6.351 1.00 83.00 98 LEU A O 1
ATOM 766 N N . TRP A 1 99 ? -0.536 0.368 6.564 1.00 81.00 99 TRP A N 1
ATOM 767 C CA . TRP A 1 99 ? -1.060 -0.058 5.260 1.00 81.00 99 TRP A CA 1
ATOM 768 C C . TRP A 1 99 ? -0.666 0.855 4.090 1.00 81.00 99 TRP A C 1
ATOM 770 O O . TRP A 1 99 ? -0.714 0.422 2.938 1.00 81.00 99 TRP A O 1
ATOM 780 N N . ALA A 1 100 ? -0.211 2.080 4.351 1.00 83.81 100 ALA A N 1
ATOM 781 C CA . ALA A 1 100 ? 0.248 2.997 3.311 1.00 83.81 100 ALA A CA 1
ATOM 782 C C . ALA A 1 100 ? 1.532 2.502 2.621 1.00 83.81 100 ALA A C 1
ATOM 784 O O . ALA A 1 100 ? 1.701 2.701 1.420 1.00 83.81 100 ALA A O 1
ATOM 785 N N . VAL A 1 101 ? 2.415 1.813 3.352 1.00 83.06 101 VAL A N 1
ATOM 786 C CA . VAL A 1 101 ? 3.684 1.279 2.822 1.00 83.06 101 VAL A CA 1
ATOM 787 C C . VAL A 1 101 ? 3.488 0.226 1.717 1.00 83.06 101 VAL A C 1
ATOM 789 O O . VAL A 1 101 ? 4.055 0.391 0.638 1.00 83.06 101 VAL A O 1
ATOM 792 N N . PRO A 1 102 ? 2.708 -0.859 1.901 1.00 83.06 102 PRO A N 1
ATOM 793 C CA . PRO A 1 102 ? 2.474 -1.812 0.815 1.00 83.06 102 PRO A CA 1
ATOM 794 C C . PRO A 1 102 ? 1.688 -1.181 -0.341 1.00 83.06 102 PRO A C 1
ATOM 796 O O . PRO A 1 102 ? 1.887 -1.571 -1.489 1.00 83.06 102 PRO A O 1
ATOM 799 N N . PHE A 1 103 ? 0.829 -0.196 -0.062 1.00 81.94 103 PHE A N 1
ATOM 800 C CA . PHE A 1 103 ? 0.069 0.505 -1.093 1.00 81.94 103 PHE A CA 1
ATOM 801 C C . PHE A 1 103 ? 0.965 1.369 -1.993 1.00 81.94 103 PHE A C 1
ATOM 803 O O . PHE A 1 103 ? 0.843 1.310 -3.216 1.00 81.94 103 PHE A O 1
ATOM 810 N N . SER A 1 104 ? 1.916 2.115 -1.423 1.00 86.25 104 SER A N 1
ATOM 811 C CA . SER A 1 104 ? 2.866 2.909 -2.211 1.00 86.25 104 SER A CA 1
ATOM 812 C C . SER A 1 104 ? 3.781 2.027 -3.064 1.00 86.25 104 SER A C 1
ATOM 814 O O . SER A 1 104 ? 4.015 2.330 -4.236 1.00 86.25 104 SER A O 1
ATOM 816 N N . LEU A 1 105 ? 4.229 0.890 -2.524 1.00 84.94 105 LEU A N 1
ATOM 817 C CA . LEU A 1 105 ? 5.003 -0.095 -3.281 1.00 84.94 105 LEU A CA 1
ATOM 818 C C . LEU A 1 105 ? 4.181 -0.729 -4.409 1.00 84.94 105 LEU A C 1
ATOM 820 O O . LEU A 1 105 ? 4.702 -0.902 -5.508 1.00 84.94 105 LEU A O 1
ATOM 824 N N . ALA A 1 106 ? 2.894 -1.008 -4.185 1.00 83.75 106 ALA A N 1
ATOM 825 C CA . ALA A 1 106 ? 2.008 -1.493 -5.238 1.00 83.75 106 ALA A CA 1
ATOM 826 C C . ALA A 1 106 ? 1.890 -0.475 -6.385 1.00 83.75 106 ALA A C 1
ATOM 828 O O . ALA A 1 106 ? 2.045 -0.845 -7.547 1.00 83.75 106 ALA A O 1
ATOM 829 N N . ILE A 1 107 ? 1.720 0.815 -6.086 1.00 87.25 107 ILE A N 1
ATOM 830 C CA . ILE A 1 107 ? 1.699 1.863 -7.121 1.00 87.25 107 ILE A CA 1
ATOM 831 C C . ILE A 1 107 ? 3.036 1.912 -7.874 1.00 87.25 107 ILE A C 1
ATOM 833 O O . ILE A 1 107 ? 3.052 1.962 -9.105 1.00 87.25 107 ILE A O 1
ATOM 837 N N . MET A 1 108 ? 4.158 1.832 -7.155 1.00 87.31 108 MET A N 1
ATOM 838 C CA . MET A 1 108 ? 5.493 1.799 -7.754 1.00 87.31 108 MET A CA 1
ATOM 839 C C . MET A 1 108 ? 5.674 0.600 -8.700 1.00 87.31 108 MET A C 1
ATOM 841 O O . MET A 1 108 ? 6.258 0.759 -9.773 1.00 87.31 108 MET A O 1
ATOM 845 N N . THR A 1 109 ? 5.141 -0.579 -8.357 1.00 87.00 109 THR A N 1
ATOM 846 C CA . THR A 1 109 ? 5.184 -1.756 -9.247 1.00 87.00 109 THR A CA 1
ATOM 847 C C . THR A 1 109 ? 4.437 -1.488 -10.556 1.00 87.00 109 THR A C 1
ATOM 849 O O . THR A 1 109 ? 4.960 -1.742 -11.637 1.00 87.00 109 THR A O 1
ATOM 852 N N . VAL A 1 110 ? 3.244 -0.893 -10.495 1.00 87.69 110 VAL A N 1
ATOM 853 C CA . VAL A 1 110 ? 2.453 -0.597 -11.697 1.00 87.69 110 VAL A CA 1
ATOM 854 C C . VAL A 1 110 ? 3.148 0.454 -12.563 1.00 87.69 110 VAL A C 1
ATOM 856 O O . VAL A 1 110 ? 3.241 0.282 -13.777 1.00 87.69 110 VAL A O 1
ATOM 859 N N . ALA A 1 111 ? 3.691 1.508 -11.949 1.00 87.31 111 ALA A N 1
ATOM 860 C CA . ALA A 1 111 ? 4.402 2.565 -12.663 1.00 87.31 111 ALA A CA 1
ATOM 861 C C . ALA A 1 111 ? 5.665 2.042 -13.370 1.00 87.31 111 ALA A C 1
ATOM 863 O O . ALA A 1 111 ? 5.898 2.353 -14.537 1.00 87.31 111 ALA A O 1
ATOM 864 N N . THR A 1 112 ? 6.459 1.212 -12.687 1.00 86.12 112 THR A N 1
ATOM 865 C CA . THR A 1 112 ? 7.692 0.627 -13.249 1.00 86.12 112 THR A CA 1
ATOM 866 C C . THR A 1 112 ? 7.407 -0.390 -14.351 1.00 86.12 112 THR A C 1
ATOM 868 O O . THR A 1 112 ? 8.141 -0.426 -15.340 1.00 86.12 112 THR A O 1
ATOM 871 N N . LEU A 1 113 ? 6.309 -1.147 -14.249 1.00 90.06 113 LEU A N 1
ATOM 872 C CA . LEU A 1 113 ? 5.829 -2.002 -15.335 1.00 90.06 113 LEU A CA 1
ATOM 873 C C . LEU A 1 113 ? 5.452 -1.176 -16.567 1.00 90.06 113 LEU A C 1
ATOM 875 O O . LEU A 1 113 ? 5.893 -1.489 -17.670 1.00 90.06 113 LEU A O 1
ATOM 879 N N . PHE A 1 114 ? 4.669 -0.112 -16.382 1.00 88.00 114 PHE A N 1
ATOM 880 C CA . PHE A 1 114 ? 4.253 0.757 -17.483 1.00 88.00 114 PHE A CA 1
ATOM 881 C C . PHE A 1 114 ? 5.454 1.421 -18.163 1.00 88.00 114 PHE A C 1
ATOM 883 O O . PHE A 1 114 ? 5.548 1.403 -19.389 1.00 88.00 114 PHE A O 1
ATOM 890 N N . ALA A 1 115 ? 6.397 1.944 -17.375 1.00 84.75 115 ALA A N 1
ATOM 891 C CA . ALA A 1 115 ? 7.628 2.543 -17.882 1.00 84.75 115 ALA A CA 1
ATOM 892 C C . ALA A 1 115 ? 8.481 1.532 -18.665 1.00 84.75 115 ALA A C 1
ATOM 894 O O . ALA A 1 115 ? 8.964 1.844 -19.750 1.00 84.75 115 ALA A O 1
ATOM 895 N N . GLY A 1 116 ? 8.620 0.303 -18.161 1.00 84.88 116 GLY A N 1
ATOM 896 C CA . GLY A 1 116 ? 9.360 -0.754 -18.847 1.00 84.88 116 GLY A CA 1
ATOM 897 C C . GLY A 1 116 ? 8.696 -1.208 -20.151 1.00 84.88 116 GLY A C 1
ATOM 898 O O . GLY A 1 116 ? 9.359 -1.309 -21.180 1.00 84.88 116 GLY A O 1
ATOM 899 N N . VAL A 1 117 ? 7.380 -1.440 -20.139 1.00 88.81 117 VAL A N 1
ATOM 900 C CA . VAL A 1 117 ? 6.632 -1.914 -21.318 1.00 88.81 117 VAL A CA 1
ATOM 901 C C . VAL A 1 117 ? 6.552 -0.847 -22.406 1.00 88.81 117 VAL A C 1
ATOM 903 O O . VAL A 1 117 ? 6.717 -1.179 -23.577 1.00 88.81 117 VAL A O 1
ATOM 906 N N . MET A 1 118 ? 6.335 0.422 -22.045 1.00 85.75 118 MET A N 1
ATOM 907 C CA . MET A 1 118 ? 6.272 1.525 -23.014 1.00 85.75 118 MET A CA 1
ATOM 908 C C . MET A 1 118 ? 7.660 1.994 -23.466 1.00 85.75 118 MET A C 1
ATOM 910 O O . MET A 1 118 ? 7.810 2.452 -24.598 1.00 85.75 118 MET A O 1
ATOM 914 N N . GLY A 1 119 ? 8.687 1.832 -22.627 1.00 83.44 119 GLY A N 1
ATOM 915 C CA . GLY A 1 119 ? 10.066 2.194 -22.956 1.00 83.44 119 GLY A CA 1
ATOM 916 C C . GLY A 1 119 ? 10.704 1.303 -24.028 1.00 83.44 119 GLY A C 1
ATOM 917 O O . GLY A 1 119 ? 11.544 1.775 -24.785 1.00 83.44 119 GLY A O 1
ATOM 918 N N . ILE A 1 120 ? 10.283 0.038 -24.162 1.00 85.88 120 ILE A N 1
ATOM 919 C CA . ILE A 1 120 ? 10.788 -0.868 -25.213 1.00 85.88 120 ILE A CA 1
ATOM 920 C C . ILE A 1 120 ? 10.445 -0.371 -26.634 1.00 85.88 120 ILE A C 1
ATOM 922 O O . ILE A 1 120 ? 11.364 -0.197 -27.437 1.00 85.88 120 ILE A O 1
ATOM 926 N N . PRO A 1 121 ? 9.167 -0.132 -26.998 1.00 85.19 121 PRO A N 1
ATOM 927 C CA . PRO A 1 121 ? 8.828 0.377 -28.324 1.00 85.19 121 PRO A CA 1
ATOM 928 C C . PRO A 1 121 ? 9.358 1.797 -28.551 1.00 85.19 121 PRO A C 1
ATOM 930 O O . PRO A 1 121 ? 9.785 2.102 -29.664 1.00 85.19 121 PRO A O 1
ATOM 933 N N . ALA A 1 122 ? 9.390 2.643 -27.514 1.00 79.12 122 ALA A N 1
ATOM 934 C CA . ALA A 1 122 ? 9.964 3.983 -27.610 1.00 79.12 122 ALA A CA 1
ATOM 935 C C . ALA A 1 122 ? 11.469 3.931 -27.937 1.00 79.12 122 ALA A C 1
ATOM 937 O O . ALA A 1 122 ? 11.895 4.512 -28.937 1.00 79.12 122 ALA A O 1
ATOM 938 N N . GLY A 1 123 ? 12.237 3.110 -27.213 1.00 80.38 123 GLY A N 1
ATOM 939 C CA . GLY A 1 123 ? 13.658 2.884 -27.473 1.00 80.38 123 GLY A CA 1
ATOM 940 C C . GLY A 1 123 ? 13.939 2.268 -28.849 1.00 80.38 123 GLY A C 1
ATOM 941 O O . GLY A 1 123 ? 14.914 2.633 -29.509 1.00 80.38 123 GLY A O 1
ATOM 942 N N . LEU A 1 124 ? 13.059 1.391 -29.347 1.00 83.38 124 LEU A N 1
ATOM 943 C CA . LEU A 1 124 ? 13.193 0.818 -30.691 1.00 83.38 124 LEU A CA 1
ATOM 944 C C . LEU A 1 124 ? 12.974 1.866 -31.795 1.00 83.38 124 LEU A C 1
ATOM 946 O O . LEU A 1 124 ? 13.702 1.881 -32.787 1.00 83.38 124 LEU A O 1
ATOM 950 N N . VAL A 1 125 ? 12.003 2.766 -31.625 1.00 81.19 125 VAL A N 1
ATOM 951 C CA . VAL A 1 125 ? 11.779 3.881 -32.561 1.00 81.19 125 VAL A CA 1
ATOM 952 C C . VAL A 1 125 ? 12.923 4.895 -32.489 1.00 81.19 125 VAL A C 1
ATOM 954 O O . VAL A 1 125 ? 13.357 5.420 -33.519 1.00 81.19 125 VAL A O 1
ATOM 957 N N . ALA A 1 126 ? 13.442 5.137 -31.289 1.00 76.62 126 ALA A N 1
ATOM 958 C CA . ALA A 1 126 ? 14.570 6.016 -31.040 1.00 76.62 126 ALA A CA 1
ATOM 959 C C . ALA A 1 126 ? 15.860 5.537 -31.730 1.00 76.62 126 ALA A C 1
ATOM 961 O O . ALA A 1 126 ? 16.552 6.346 -32.353 1.00 76.62 126 ALA A O 1
ATOM 962 N N . LEU A 1 127 ? 16.129 4.224 -31.752 1.00 80.25 127 LEU A N 1
ATOM 963 C CA . LEU A 1 127 ? 17.260 3.653 -32.502 1.00 80.25 127 LEU A CA 1
ATOM 964 C C . LEU A 1 127 ? 17.258 4.053 -33.987 1.00 80.25 127 LEU A C 1
ATOM 966 O O . LEU A 1 127 ? 18.325 4.247 -34.566 1.00 80.25 127 LEU A O 1
ATOM 970 N N . GLY A 1 128 ? 16.078 4.188 -34.599 1.00 75.19 128 GLY A N 1
ATOM 971 C CA . GLY A 1 128 ? 15.941 4.539 -36.014 1.00 75.19 128 GLY A CA 1
ATOM 972 C C . GLY A 1 128 ? 15.926 6.041 -36.317 1.00 75.19 128 GLY A C 1
ATOM 973 O O . GLY A 1 128 ? 16.204 6.420 -37.452 1.00 75.19 128 GLY A O 1
ATOM 974 N N . LYS A 1 129 ? 15.585 6.902 -35.346 1.00 74.31 129 LYS A N 1
ATOM 975 C CA . LYS A 1 129 ? 15.338 8.341 -35.588 1.00 74.31 129 LYS A CA 1
ATOM 976 C C . LYS A 1 129 ? 16.296 9.289 -34.870 1.00 74.31 129 LYS A C 1
ATOM 978 O O . LYS A 1 129 ? 16.664 10.305 -35.448 1.00 74.31 129 LYS A O 1
ATOM 983 N N . SER A 1 130 ? 16.663 9.000 -33.624 1.00 68.69 130 SER A N 1
ATOM 984 C CA . SER A 1 130 ? 17.418 9.914 -32.748 1.00 68.69 130 SER A CA 1
ATOM 985 C C . SER A 1 130 ? 18.877 9.504 -32.540 1.00 68.69 130 SER A C 1
ATOM 987 O O . SER A 1 130 ? 19.627 10.206 -31.866 1.00 68.69 130 SER A O 1
ATOM 989 N N . GLY A 1 131 ? 19.303 8.407 -33.168 1.00 76.62 131 GLY A N 1
ATOM 990 C CA . GLY A 1 131 ? 20.681 7.936 -33.155 1.00 76.62 131 GLY A CA 1
ATOM 991 C C . GLY A 1 131 ? 20.890 6.728 -32.246 1.00 76.62 131 GLY A C 1
ATOM 992 O O . GLY A 1 131 ? 20.176 6.494 -31.271 1.00 76.62 131 GLY A O 1
ATOM 993 N N . LEU A 1 132 ? 21.916 5.952 -32.593 1.00 78.62 132 LEU A N 1
ATOM 994 C CA . LEU A 1 132 ? 22.175 4.627 -32.033 1.00 78.62 132 LEU A CA 1
ATOM 995 C C . LEU A 1 132 ? 22.438 4.689 -30.514 1.00 78.62 132 LEU A C 1
ATOM 997 O O . LEU A 1 132 ? 21.897 3.886 -29.762 1.00 78.62 132 LEU A O 1
ATOM 1001 N N . ALA A 1 133 ? 23.174 5.700 -30.042 1.00 76.06 133 ALA A N 1
ATOM 1002 C CA . ALA A 1 133 ? 23.434 5.905 -28.615 1.00 76.06 133 ALA A CA 1
ATOM 1003 C C . ALA A 1 133 ? 22.153 6.206 -27.811 1.00 76.06 133 ALA A C 1
ATOM 1005 O O . ALA A 1 133 ? 21.923 5.595 -26.771 1.00 76.06 133 ALA A O 1
ATOM 1006 N N . TYR A 1 134 ? 21.289 7.104 -28.296 1.00 75.81 134 TYR A N 1
ATOM 1007 C CA . TYR A 1 134 ? 20.065 7.483 -27.583 1.00 75.81 134 TYR A CA 1
ATOM 1008 C C . TYR A 1 134 ? 19.069 6.309 -27.513 1.00 75.81 134 TYR A C 1
ATOM 1010 O O . TYR A 1 134 ? 18.540 6.013 -26.443 1.00 75.81 134 TYR A O 1
ATOM 1018 N N . GLY A 1 135 ? 18.885 5.568 -28.613 1.00 81.06 135 GLY A N 1
ATOM 1019 C CA . GLY A 1 135 ? 18.013 4.389 -28.618 1.00 81.06 135 GLY A CA 1
ATOM 1020 C C . GLY A 1 135 ? 18.495 3.255 -27.701 1.00 81.06 135 GLY A C 1
ATOM 1021 O O . GLY A 1 135 ? 17.684 2.638 -27.011 1.00 81.06 135 GLY A O 1
ATOM 1022 N N . LEU A 1 136 ? 19.810 3.007 -27.617 1.00 82.75 136 LEU A N 1
ATOM 1023 C CA . LEU A 1 136 ? 20.363 2.024 -26.674 1.00 82.75 136 LEU A CA 1
ATOM 1024 C C . LEU A 1 136 ? 20.186 2.441 -25.207 1.00 82.75 136 LEU A C 1
ATOM 1026 O O . LEU A 1 136 ? 19.897 1.585 -24.369 1.00 82.75 136 LEU A O 1
ATOM 1030 N N . ALA A 1 137 ? 20.337 3.730 -24.894 1.00 81.69 137 ALA A N 1
ATOM 1031 C CA . ALA A 1 137 ? 20.131 4.237 -23.539 1.00 81.69 137 ALA A CA 1
ATOM 1032 C C . ALA A 1 137 ? 18.671 4.070 -23.091 1.00 81.69 137 ALA A C 1
ATOM 1034 O O . ALA A 1 137 ? 18.416 3.627 -21.971 1.00 81.69 137 ALA A O 1
ATOM 1035 N N . GLU A 1 138 ? 17.717 4.365 -23.975 1.00 83.38 138 GLU A N 1
ATOM 1036 C CA . GLU A 1 138 ? 16.286 4.244 -23.686 1.00 83.38 138 GLU A CA 1
ATOM 1037 C C . GLU A 1 138 ? 15.848 2.779 -23.524 1.00 83.38 138 GLU A C 1
ATOM 1039 O O . GLU A 1 138 ? 15.134 2.444 -22.576 1.00 83.38 138 GLU A O 1
ATOM 1044 N N . LEU A 1 139 ? 16.360 1.872 -24.364 1.00 85.94 139 LEU A N 1
ATOM 1045 C CA . LEU A 1 139 ? 16.145 0.430 -24.195 1.00 85.94 139 LEU A CA 1
ATOM 1046 C C . LEU A 1 139 ? 16.763 -0.102 -22.897 1.00 85.94 139 LEU A C 1
ATOM 1048 O O . LEU A 1 139 ? 16.143 -0.903 -22.194 1.00 85.94 139 LEU A O 1
ATOM 1052 N N . GLY A 1 140 ? 17.969 0.355 -22.553 1.00 85.12 140 GLY A N 1
ATOM 1053 C CA . GLY A 1 140 ? 18.621 0.003 -21.296 1.00 85.12 140 GLY A CA 1
ATOM 1054 C C . GLY A 1 140 ? 17.828 0.483 -20.077 1.00 85.12 140 GLY A C 1
ATOM 1055 O O . GLY A 1 140 ? 17.619 -0.289 -19.139 1.00 85.12 140 GLY A O 1
ATOM 1056 N N . ALA A 1 141 ? 17.303 1.712 -20.118 1.00 84.38 141 ALA A N 1
ATOM 1057 C CA . ALA A 1 141 ? 16.428 2.256 -19.081 1.00 84.38 141 ALA A CA 1
ATOM 1058 C C . ALA A 1 141 ? 15.129 1.443 -18.937 1.00 84.38 141 ALA A C 1
ATOM 1060 O O . ALA A 1 141 ? 14.740 1.103 -17.818 1.00 84.38 141 ALA A O 1
ATOM 1061 N N . ALA A 1 142 ? 14.506 1.048 -20.052 1.00 86.31 142 ALA A N 1
ATOM 1062 C CA . ALA A 1 142 ? 13.311 0.207 -20.046 1.00 86.31 142 ALA A CA 1
ATOM 1063 C C . ALA A 1 142 ? 13.567 -1.171 -19.401 1.00 86.31 142 ALA A C 1
ATOM 1065 O O . ALA A 1 142 ? 12.770 -1.630 -18.577 1.00 86.31 142 ALA A O 1
ATOM 1066 N N . LEU A 1 143 ? 14.705 -1.808 -19.708 1.00 87.12 143 LEU A N 1
ATOM 1067 C CA . LEU A 1 143 ? 15.109 -3.078 -19.090 1.00 87.12 143 LEU A CA 1
ATOM 1068 C C . LEU A 1 143 ? 15.362 -2.946 -17.583 1.00 87.12 143 LEU A C 1
ATOM 1070 O O . LEU A 1 143 ? 14.940 -3.814 -16.814 1.00 87.12 143 LEU A O 1
ATOM 1074 N N . ILE A 1 144 ? 16.007 -1.859 -17.147 1.00 87.31 144 ILE A N 1
ATOM 1075 C CA . ILE A 1 144 ? 16.213 -1.579 -15.719 1.00 87.31 144 ILE A CA 1
ATOM 1076 C C . ILE A 1 144 ? 14.859 -1.397 -15.024 1.00 87.31 144 ILE A C 1
ATOM 1078 O O . ILE A 1 144 ? 14.646 -1.988 -13.966 1.00 87.31 144 ILE A O 1
ATOM 1082 N N . CYS A 1 145 ? 13.918 -0.657 -15.620 1.00 87.44 145 CYS A N 1
ATOM 1083 C CA . CYS A 1 145 ? 12.566 -0.496 -15.076 1.00 87.44 145 CYS A CA 1
ATOM 1084 C C . CYS A 1 145 ? 11.828 -1.835 -14.929 1.00 87.44 145 CYS A C 1
ATOM 1086 O O . CYS A 1 145 ? 11.197 -2.060 -13.896 1.00 87.44 145 CYS A O 1
ATOM 1088 N N . LEU A 1 146 ? 11.957 -2.755 -15.892 1.00 87.06 146 LEU A N 1
ATOM 1089 C CA . LEU A 1 146 ? 11.400 -4.111 -15.774 1.00 87.06 146 LEU A CA 1
ATOM 1090 C C . LEU A 1 146 ? 12.083 -4.938 -14.673 1.00 87.06 146 LEU A C 1
ATOM 1092 O O . LEU A 1 146 ? 11.414 -5.673 -13.945 1.00 87.06 146 LEU A O 1
ATOM 1096 N N . GLY A 1 147 ? 13.397 -4.795 -14.498 1.00 85.44 147 GLY A N 1
ATOM 1097 C CA . GLY A 1 147 ? 14.115 -5.404 -13.377 1.00 85.44 147 GLY A CA 1
ATOM 1098 C C . GLY A 1 147 ? 13.644 -4.869 -12.017 1.00 85.44 147 GLY A C 1
ATOM 1099 O O . GLY A 1 147 ? 13.377 -5.638 -11.093 1.00 85.44 147 GLY A O 1
ATOM 1100 N N . VAL A 1 148 ? 13.466 -3.551 -11.898 1.00 85.94 148 VAL A N 1
ATOM 1101 C CA . VAL A 1 148 ? 12.952 -2.900 -10.681 1.00 85.94 148 VAL A CA 1
ATOM 1102 C C . VAL A 1 148 ? 11.495 -3.287 -10.411 1.00 85.94 148 VAL A C 1
ATOM 1104 O O . VAL A 1 148 ? 11.131 -3.521 -9.255 1.00 85.94 148 VAL A O 1
ATOM 1107 N N . PHE A 1 149 ? 10.671 -3.440 -11.450 1.00 88.88 149 PHE A N 1
ATOM 1108 C CA . PHE A 1 149 ? 9.315 -3.978 -11.329 1.00 88.88 149 PHE A CA 1
ATOM 1109 C C . PHE A 1 149 ? 9.325 -5.352 -10.649 1.00 88.88 149 PHE A C 1
ATOM 1111 O O . PHE A 1 149 ? 8.647 -5.550 -9.640 1.00 88.88 149 PHE A O 1
ATOM 1118 N N . LEU A 1 150 ? 10.162 -6.274 -11.127 1.00 86.00 150 LEU A N 1
ATOM 1119 C CA . LEU A 1 150 ? 10.292 -7.593 -10.516 1.00 86.00 150 LEU A CA 1
ATOM 1120 C C . LEU A 1 150 ? 10.767 -7.493 -9.051 1.00 86.00 150 LEU A C 1
ATOM 1122 O O . LEU A 1 150 ? 10.179 -8.115 -8.162 1.00 86.00 150 LEU A O 1
ATOM 1126 N N . LEU A 1 151 ? 11.769 -6.673 -8.733 1.00 85.50 151 LEU A N 1
ATOM 1127 C CA . LEU A 1 151 ? 12.194 -6.498 -7.333 1.00 85.50 151 LEU A CA 1
ATOM 1128 C C . LEU A 1 151 ? 11.070 -5.959 -6.437 1.00 85.50 151 LEU A C 1
ATOM 1130 O O . LEU A 1 151 ? 10.836 -6.473 -5.340 1.00 85.50 151 LEU A O 1
ATOM 1134 N N . SER A 1 152 ? 10.346 -4.949 -6.913 1.00 83.56 152 SER A N 1
ATOM 1135 C CA . SER A 1 152 ? 9.264 -4.316 -6.158 1.00 83.56 152 SER A CA 1
ATOM 1136 C C . SER A 1 152 ? 8.075 -5.254 -5.919 1.00 83.56 152 SER A C 1
ATOM 1138 O O . SER A 1 152 ? 7.439 -5.179 -4.865 1.00 83.56 152 SER A O 1
ATOM 1140 N N . LEU A 1 153 ? 7.827 -6.211 -6.819 1.00 84.19 153 LEU A N 1
ATOM 1141 C CA . LEU A 1 153 ? 6.782 -7.228 -6.664 1.00 84.19 153 LEU A CA 1
ATOM 1142 C C . LEU A 1 153 ? 7.114 -8.208 -5.522 1.00 84.19 153 LEU A C 1
ATOM 1144 O O . LEU A 1 153 ? 6.253 -8.500 -4.687 1.00 84.19 153 LEU A O 1
ATOM 1148 N N . VAL A 1 154 ? 8.380 -8.641 -5.409 1.00 83.06 154 VAL A N 1
ATOM 1149 C CA . VAL A 1 154 ? 8.864 -9.451 -4.266 1.00 83.06 154 VAL A CA 1
ATOM 1150 C C . VAL A 1 154 ? 8.693 -8.684 -2.960 1.00 83.06 154 VAL A C 1
ATOM 1152 O O . VAL A 1 154 ? 8.240 -9.243 -1.954 1.00 83.06 154 VAL A O 1
ATOM 1155 N N . LEU A 1 155 ? 9.096 -7.413 -2.966 1.00 82.50 155 LEU A N 1
ATOM 1156 C CA . LEU A 1 155 ? 9.121 -6.577 -1.776 1.00 82.50 155 LEU A CA 1
ATOM 1157 C C . LEU A 1 155 ? 7.700 -6.338 -1.259 1.00 82.50 155 LEU A C 1
ATOM 1159 O O . LEU A 1 155 ? 7.423 -6.606 -0.091 1.00 82.50 155 LEU A O 1
ATOM 1163 N N . THR A 1 156 ? 6.783 -5.952 -2.147 1.00 82.88 156 THR A N 1
ATOM 1164 C CA . THR A 1 156 ? 5.361 -5.752 -1.827 1.00 82.88 156 THR A CA 1
ATOM 1165 C C . THR A 1 156 ? 4.742 -7.020 -1.246 1.00 82.88 156 THR A C 1
ATOM 1167 O O . THR A 1 156 ? 4.072 -6.970 -0.215 1.00 82.88 156 THR A O 1
ATOM 1170 N N . TRP A 1 157 ? 5.022 -8.180 -1.846 1.00 78.88 157 TRP A N 1
ATOM 1171 C CA . TRP A 1 157 ? 4.525 -9.467 -1.360 1.00 78.88 157 TRP A CA 1
ATOM 1172 C C . TRP A 1 157 ? 5.095 -9.840 0.016 1.00 78.88 157 TRP A C 1
ATOM 1174 O O . TRP A 1 157 ? 4.375 -10.327 0.890 1.00 78.88 157 TRP A O 1
ATOM 1184 N N . SER A 1 158 ? 6.387 -9.596 0.236 1.00 79.75 158 SER A N 1
ATOM 1185 C CA . SER A 1 158 ? 7.062 -9.887 1.506 1.00 79.75 158 SER A CA 1
ATOM 1186 C C . SER A 1 158 ? 6.548 -8.993 2.634 1.00 79.75 158 SER A C 1
ATOM 1188 O O . SER A 1 158 ? 6.259 -9.491 3.725 1.00 79.75 158 SER A O 1
ATOM 1190 N N . LEU A 1 159 ? 6.355 -7.701 2.358 1.00 80.88 159 LEU A N 1
ATOM 1191 C CA . LEU A 1 159 ? 5.754 -6.767 3.307 1.00 80.88 159 LEU A CA 1
ATOM 1192 C C . LEU A 1 159 ? 4.293 -7.120 3.583 1.00 80.88 159 LEU A C 1
ATOM 1194 O O . LEU A 1 159 ? 3.908 -7.181 4.747 1.00 80.88 159 LEU A O 1
ATOM 1198 N N . ALA A 1 160 ? 3.500 -7.446 2.560 1.00 81.56 160 ALA A N 1
ATOM 1199 C CA . ALA A 1 160 ? 2.119 -7.884 2.748 1.00 81.56 160 ALA A CA 1
ATOM 1200 C C . ALA A 1 160 ? 2.040 -9.116 3.665 1.00 81.56 160 ALA A C 1
ATOM 1202 O O . ALA A 1 160 ? 1.225 -9.151 4.585 1.00 81.56 160 ALA A O 1
ATOM 1203 N N . LYS A 1 161 ? 2.938 -10.099 3.501 1.00 77.06 161 LYS A N 1
ATOM 1204 C CA . LYS A 1 161 ? 3.015 -11.247 4.422 1.00 77.06 161 LYS A CA 1
ATOM 1205 C C . LYS A 1 161 ? 3.371 -10.839 5.843 1.00 77.06 161 LYS A C 1
ATOM 1207 O O . LYS A 1 161 ? 2.774 -11.374 6.776 1.00 77.06 161 LYS A O 1
ATOM 1212 N N . LEU A 1 162 ? 4.363 -9.967 6.014 1.00 80.19 162 LEU A N 1
ATOM 1213 C CA . LEU A 1 162 ? 4.796 -9.515 7.334 1.00 80.19 162 LEU A CA 1
ATOM 1214 C C . LEU A 1 162 ? 3.654 -8.790 8.053 1.00 80.19 162 LEU A C 1
ATOM 1216 O O . LEU A 1 162 ? 3.387 -9.075 9.216 1.00 80.19 162 LEU A O 1
ATOM 1220 N N . LEU A 1 163 ? 2.931 -7.932 7.335 1.00 82.75 163 LEU A N 1
ATOM 1221 C CA . LEU A 1 163 ? 1.786 -7.188 7.849 1.00 82.75 163 LEU A CA 1
ATOM 1222 C C . LEU A 1 163 ? 0.598 -8.095 8.176 1.00 82.75 163 LEU A C 1
ATOM 1224 O O . LEU A 1 163 ? 0.010 -7.967 9.248 1.00 82.75 163 LEU A O 1
ATOM 1228 N N . LEU A 1 164 ? 0.275 -9.060 7.313 1.00 81.25 164 LEU A N 1
ATOM 1229 C CA . LEU A 1 164 ? -0.774 -10.048 7.585 1.00 81.25 164 LEU A CA 1
ATOM 1230 C C . LEU A 1 164 ? -0.427 -10.924 8.793 1.00 81.25 164 LEU A C 1
ATOM 1232 O O . LEU A 1 164 ? -1.289 -11.207 9.618 1.00 81.25 164 LEU A O 1
ATOM 1236 N N . ARG A 1 165 ? 0.840 -11.325 8.946 1.00 78.75 165 ARG A N 1
ATOM 1237 C CA . ARG A 1 165 ? 1.297 -12.057 10.138 1.00 78.75 165 ARG A CA 1
ATOM 1238 C C . ARG A 1 165 ? 1.258 -11.183 11.386 1.00 78.75 165 ARG A C 1
ATOM 1240 O O . ARG A 1 165 ? 0.821 -11.666 12.422 1.00 78.75 165 ARG A O 1
ATOM 1247 N N . GLY A 1 166 ? 1.679 -9.923 11.293 1.00 78.94 166 GLY A N 1
ATOM 1248 C CA . GLY A 1 166 ? 1.662 -8.976 12.409 1.00 78.94 166 GLY A CA 1
ATOM 1249 C C . GLY A 1 166 ? 0.245 -8.669 12.891 1.00 78.94 166 GLY A C 1
ATOM 1250 O O . GLY A 1 166 ? -0.023 -8.717 14.088 1.00 78.94 166 GLY A O 1
ATOM 1251 N N . THR A 1 167 ? -0.686 -8.438 11.964 1.00 81.12 167 THR A N 1
ATOM 1252 C CA . THR A 1 167 ? -2.108 -8.214 12.275 1.00 81.12 167 THR A CA 1
ATOM 1253 C C . THR A 1 167 ? -2.782 -9.479 12.800 1.00 81.12 167 THR A C 1
ATOM 1255 O O . THR A 1 167 ? -3.475 -9.409 13.812 1.00 81.12 167 THR A O 1
ATOM 1258 N N . ALA A 1 168 ? -2.525 -10.648 12.203 1.00 77.00 168 ALA A N 1
ATOM 1259 C CA . ALA A 1 168 ? -3.030 -11.922 12.715 1.00 77.00 168 ALA A CA 1
ATOM 1260 C C . ALA A 1 168 ? -2.471 -12.249 14.109 1.00 77.00 168 ALA A C 1
ATOM 1262 O O . ALA A 1 168 ? -3.212 -12.711 14.972 1.00 77.00 168 ALA A O 1
ATOM 1263 N N . TRP A 1 169 ? -1.187 -11.981 14.358 1.00 77.81 169 TRP A N 1
ATOM 1264 C CA . TRP A 1 169 ? -0.567 -12.151 15.672 1.00 77.81 169 TRP A CA 1
ATOM 1265 C C . TRP A 1 169 ? -1.160 -11.189 16.706 1.00 77.81 169 TRP A C 1
ATOM 1267 O O . TRP A 1 169 ? -1.540 -11.625 17.791 1.00 77.81 169 TRP A O 1
ATOM 1277 N N . GLY A 1 170 ? -1.313 -9.907 16.361 1.00 78.31 170 GLY A N 1
ATOM 1278 C CA . GLY A 1 170 ? -1.955 -8.917 17.229 1.00 78.31 170 GLY A CA 1
ATOM 1279 C C . GLY A 1 170 ? -3.398 -9.304 17.562 1.00 78.31 170 GLY A C 1
ATOM 1280 O O . GLY A 1 170 ? -3.804 -9.262 18.722 1.00 78.31 170 GLY A O 1
ATOM 1281 N N . TRP A 1 171 ? -4.144 -9.787 16.568 1.00 77.31 171 TRP A N 1
ATOM 1282 C CA . TRP A 1 171 ? -5.501 -10.300 16.747 1.00 77.31 171 TRP A CA 1
ATOM 1283 C C . TRP A 1 171 ? -5.546 -11.530 17.658 1.00 77.31 171 TRP A C 1
ATOM 1285 O O . TRP A 1 171 ? -6.365 -11.604 18.572 1.00 77.31 171 TRP A O 1
ATOM 1295 N N . GLN A 1 172 ? -4.621 -12.474 17.476 1.00 72.88 172 GLN A N 1
ATOM 1296 C CA . GLN A 1 172 ? -4.486 -13.625 18.368 1.00 72.88 172 GLN A CA 1
ATOM 1297 C C . GLN A 1 172 ? -4.139 -13.201 19.797 1.00 72.88 172 GLN A C 1
ATOM 1299 O O . GLN A 1 172 ? -4.656 -13.796 20.739 1.00 72.88 172 GLN A O 1
ATOM 1304 N N . MET A 1 173 ? -3.302 -12.178 19.976 1.00 78.62 173 MET A N 1
ATOM 1305 C CA . MET A 1 173 ? -2.958 -11.657 21.298 1.00 78.62 173 MET A CA 1
ATOM 1306 C C . MET A 1 173 ? -4.195 -11.111 22.017 1.00 78.62 173 MET A C 1
ATOM 1308 O O . MET A 1 173 ? -4.396 -11.426 23.183 1.00 78.62 173 MET A O 1
ATOM 1312 N N . VAL A 1 174 ? -5.071 -10.389 21.312 1.00 80.31 174 VAL A N 1
ATOM 1313 C CA . VAL A 1 174 ? -6.351 -9.910 21.863 1.00 80.31 174 VAL A CA 1
ATOM 1314 C C . VAL A 1 174 ? -7.293 -11.074 22.174 1.00 80.31 174 VAL A C 1
ATOM 1316 O O . VAL A 1 174 ? -7.847 -11.148 23.268 1.00 80.31 174 VAL A O 1
ATOM 1319 N N . LEU A 1 175 ? -7.450 -12.031 21.257 1.00 75.75 175 LEU A N 1
ATOM 1320 C CA . LEU A 1 175 ? -8.340 -13.179 21.466 1.00 75.75 175 LEU A CA 1
ATOM 1321 C C . LEU A 1 175 ? -7.897 -14.089 22.623 1.00 75.75 175 LEU A C 1
ATOM 1323 O O . LEU A 1 175 ? -8.748 -14.656 23.313 1.00 75.75 175 LEU A O 1
ATOM 1327 N N . ARG A 1 176 ? -6.585 -14.179 22.890 1.00 75.88 176 ARG A N 1
ATOM 1328 C CA . ARG A 1 176 ? -6.034 -14.893 24.055 1.00 75.88 176 ARG A CA 1
ATOM 1329 C C . ARG A 1 176 ? -6.550 -14.332 25.379 1.00 75.88 176 ARG A C 1
ATOM 1331 O O . ARG A 1 176 ? -6.796 -15.116 26.289 1.00 75.88 176 ARG A O 1
ATOM 1338 N N . TRP A 1 177 ? -6.771 -13.020 25.481 1.00 78.50 177 TRP A N 1
ATOM 1339 C CA . TRP A 1 177 ? -7.312 -12.395 26.697 1.00 78.50 177 TRP A CA 1
ATOM 1340 C C . TRP A 1 177 ? -8.771 -12.787 26.949 1.00 78.50 177 TRP A C 1
ATOM 1342 O O . TRP A 1 177 ? -9.213 -12.829 28.091 1.00 78.50 177 TRP A O 1
ATOM 1352 N N . PHE A 1 178 ? -9.500 -13.145 25.890 1.00 80.19 178 PHE A N 1
ATOM 1353 C CA . PHE A 1 178 ? -10.880 -13.624 25.961 1.00 80.19 178 PHE A CA 1
ATOM 1354 C C . PHE A 1 178 ? -10.994 -15.155 26.032 1.00 80.19 178 PHE A C 1
ATOM 1356 O O . PHE A 1 178 ? -12.090 -15.694 25.880 1.00 80.19 178 PHE A O 1
ATOM 1363 N N . GLY A 1 179 ? -9.881 -15.878 26.217 1.00 68.62 179 GLY A N 1
ATOM 1364 C CA . GLY A 1 179 ? -9.864 -17.344 26.317 1.00 68.62 179 GLY A CA 1
ATOM 1365 C C . GLY A 1 179 ? -10.269 -18.081 25.033 1.00 68.62 179 GLY A C 1
ATOM 1366 O O . GLY A 1 179 ? -10.402 -19.303 25.041 1.00 68.62 179 GLY A O 1
ATOM 1367 N N . LYS A 1 180 ? -10.459 -17.370 23.913 1.00 62.22 180 LYS A N 1
ATOM 1368 C CA . LYS A 1 180 ? -10.850 -17.958 22.628 1.00 62.22 180 LYS A CA 1
ATOM 1369 C C . LYS A 1 180 ? -9.605 -18.215 21.787 1.00 62.22 180 LYS A C 1
ATOM 1371 O O . LYS A 1 180 ? -9.003 -17.289 21.251 1.00 62.22 180 LYS A O 1
ATOM 1376 N N . GLN A 1 181 ? -9.229 -19.481 21.634 1.00 54.72 181 GLN A N 1
ATOM 1377 C CA . GLN A 1 181 ? -8.189 -19.873 20.685 1.00 54.72 181 GLN A CA 1
ATOM 1378 C C . GLN A 1 181 ? -8.823 -20.121 19.315 1.00 54.72 181 GLN A C 1
ATOM 1380 O O . GLN A 1 181 ? -9.452 -21.149 19.089 1.00 54.72 181 GLN A O 1
ATOM 1385 N N . GLN A 1 182 ? -8.672 -19.168 18.398 1.00 57.94 182 GLN A N 1
ATOM 1386 C CA . GLN A 1 182 ? -8.973 -19.389 16.985 1.00 57.94 182 GLN A CA 1
ATOM 1387 C C . GLN A 1 182 ? -7.665 -19.508 16.210 1.00 57.94 182 GLN A C 1
ATOM 1389 O O . GLN A 1 182 ? -6.840 -18.592 16.205 1.00 57.94 182 GLN A O 1
ATOM 1394 N N . ALA A 1 183 ? -7.478 -20.645 15.542 1.00 54.56 183 ALA A N 1
ATOM 1395 C CA . ALA A 1 183 ? -6.405 -20.818 14.580 1.00 54.56 183 ALA A CA 1
ATOM 1396 C C . ALA A 1 183 ? -6.717 -19.958 13.347 1.00 54.56 183 ALA A C 1
ATOM 1398 O O . ALA A 1 183 ? -7.520 -20.336 12.497 1.00 54.56 183 ALA A O 1
ATOM 1399 N N . VAL A 1 184 ? -6.098 -18.780 13.251 1.00 59.72 184 VAL A N 1
ATOM 1400 C CA . VAL A 1 184 ? -6.127 -17.989 12.014 1.00 59.72 184 VAL A CA 1
ATOM 1401 C C . VAL A 1 184 ? -5.205 -18.687 11.015 1.00 59.72 184 VAL A C 1
ATOM 1403 O O . VAL A 1 184 ? -3.996 -18.455 10.995 1.00 59.72 184 VAL A O 1
ATOM 1406 N N . ALA A 1 185 ? -5.772 -19.596 10.224 1.00 52.53 185 ALA A N 1
ATOM 1407 C CA . ALA A 1 185 ? -5.065 -20.264 9.142 1.00 52.53 185 ALA A CA 1
ATOM 1408 C C . ALA A 1 185 ? -4.855 -19.267 7.995 1.00 52.53 185 ALA A C 1
ATOM 1410 O O . ALA A 1 185 ? -5.690 -19.117 7.106 1.00 52.53 185 ALA A O 1
ATOM 1411 N N . VAL A 1 186 ? -3.727 -18.556 8.016 1.00 60.78 186 VAL A N 1
ATOM 1412 C CA . VAL A 1 186 ? -3.285 -17.778 6.856 1.00 60.78 186 VAL A CA 1
ATOM 1413 C C . VAL A 1 186 ? -2.787 -18.786 5.818 1.00 60.78 186 VAL A C 1
ATOM 1415 O O . VAL A 1 186 ? -1.648 -19.242 5.894 1.00 60.78 186 VAL A O 1
ATOM 1418 N N . HIS A 1 187 ? -3.648 -19.185 4.879 1.00 50.94 187 HIS A N 1
ATOM 1419 C CA . HIS A 1 187 ? -3.278 -20.075 3.777 1.00 50.94 187 HIS A CA 1
ATOM 1420 C C . HIS A 1 187 ? -2.262 -19.360 2.874 1.00 50.94 187 HIS A C 1
ATOM 1422 O O . HIS A 1 187 ? -2.612 -18.549 2.018 1.00 50.94 187 HIS A O 1
ATOM 1428 N N . GLN A 1 188 ? -0.976 -19.603 3.126 1.00 57.38 188 GLN A N 1
ATOM 1429 C CA . GLN A 1 188 ? 0.130 -18.965 2.417 1.00 57.38 188 GLN A CA 1
ATOM 1430 C C . GLN A 1 188 ? 0.631 -19.862 1.290 1.00 57.38 188 GLN A C 1
ATOM 1432 O O . GLN A 1 188 ? 1.674 -20.500 1.403 1.00 57.38 188 GLN A O 1
ATOM 1437 N N . THR A 1 189 ? -0.076 -19.866 0.166 1.00 49.84 189 THR A N 1
ATOM 1438 C CA . THR A 1 189 ? 0.510 -20.358 -1.082 1.00 49.84 189 THR A CA 1
ATOM 1439 C C . THR A 1 189 ? 1.494 -19.320 -1.598 1.00 49.84 189 THR A C 1
ATOM 1441 O O . THR A 1 189 ? 1.121 -18.195 -1.935 1.00 49.84 189 THR A O 1
ATOM 1444 N N . MET A 1 190 ? 2.777 -19.677 -1.642 1.00 51.66 190 MET A N 1
ATOM 1445 C CA . MET A 1 190 ? 3.730 -18.978 -2.500 1.00 51.66 190 MET A CA 1
ATOM 1446 C C . MET A 1 190 ? 3.169 -19.024 -3.929 1.00 51.66 190 MET A C 1
ATOM 1448 O O . MET A 1 190 ? 2.863 -20.121 -4.398 1.00 51.66 190 MET A O 1
ATOM 1452 N N . PRO A 1 191 ? 3.028 -17.890 -4.637 1.00 56.16 191 PRO A N 1
ATOM 1453 C CA . PRO A 1 191 ? 2.875 -17.962 -6.073 1.00 56.16 191 PRO A CA 1
ATOM 1454 C C . PRO A 1 191 ? 4.106 -18.715 -6.602 1.00 56.16 191 PRO A C 1
ATOM 1456 O O . PRO A 1 191 ? 5.222 -18.411 -6.162 1.00 56.16 191 PRO A O 1
ATOM 1459 N N . PRO A 1 192 ? 3.942 -19.688 -7.511 1.00 56.53 192 PRO A N 1
ATOM 1460 C CA . PRO A 1 192 ? 5.019 -20.583 -7.954 1.00 56.53 192 PRO A CA 1
ATOM 1461 C C . PRO A 1 192 ? 6.194 -19.865 -8.650 1.00 56.53 192 PRO A C 1
ATOM 1463 O O . PRO A 1 192 ? 7.194 -20.489 -8.990 1.00 56.53 192 PRO A O 1
ATOM 1466 N N . PHE A 1 193 ? 6.096 -18.549 -8.846 1.00 60.09 193 PHE A N 1
ATOM 1467 C CA . PHE A 1 193 ? 7.006 -17.730 -9.639 1.00 60.09 193 PHE A CA 1
ATOM 1468 C C . PHE A 1 193 ? 8.270 -17.259 -8.883 1.00 60.09 193 PHE A C 1
ATOM 1470 O O . PHE A 1 193 ? 9.250 -16.890 -9.525 1.00 60.09 193 PHE A O 1
ATOM 1477 N N . PHE A 1 194 ? 8.310 -17.301 -7.541 1.00 66.62 194 PHE A N 1
ATOM 1478 C CA . PHE A 1 194 ? 9.457 -16.830 -6.735 1.00 66.62 194 PHE A CA 1
ATOM 1479 C C . PHE A 1 194 ? 10.476 -17.943 -6.414 1.00 66.62 194 PHE A C 1
ATOM 1481 O O . PHE A 1 194 ? 10.706 -18.280 -5.253 1.00 66.62 194 PHE A O 1
ATOM 1488 N N . ASN A 1 195 ? 11.091 -18.528 -7.446 1.00 72.75 195 ASN A N 1
ATOM 1489 C CA . ASN A 1 195 ? 12.193 -19.498 -7.315 1.00 72.75 195 ASN A CA 1
ATOM 1490 C C . ASN A 1 195 ? 13.564 -18.815 -7.548 1.00 72.75 195 ASN A C 1
ATOM 1492 O O . ASN A 1 195 ? 13.622 -17.663 -7.970 1.00 72.75 195 ASN A O 1
ATOM 1496 N N . LYS A 1 196 ? 14.691 -19.512 -7.341 1.00 76.31 196 LYS A N 1
ATOM 1497 C CA . LYS A 1 196 ? 16.058 -19.030 -7.642 1.00 76.31 196 LYS A CA 1
ATOM 1498 C C . LYS A 1 196 ? 16.193 -18.444 -9.057 1.00 76.31 196 LYS A C 1
ATOM 1500 O O . LYS A 1 196 ? 16.910 -17.467 -9.240 1.00 76.31 196 LYS A O 1
ATOM 1505 N N . GLY A 1 197 ? 15.457 -18.987 -10.033 1.00 80.19 197 GLY A N 1
ATOM 1506 C CA . GLY A 1 197 ? 15.410 -18.463 -11.404 1.00 80.19 197 GLY A CA 1
ATOM 1507 C C . GLY A 1 197 ? 14.907 -17.018 -11.504 1.00 80.19 197 GLY A C 1
ATOM 1508 O O . GLY A 1 197 ? 15.403 -16.259 -12.326 1.00 80.19 197 GLY A O 1
ATOM 1509 N N . TYR A 1 198 ? 14.002 -16.596 -10.621 1.00 82.19 198 TYR A N 1
ATOM 1510 C CA . TYR A 1 198 ? 13.485 -15.228 -10.584 1.00 82.19 198 TYR A CA 1
ATOM 1511 C C . TYR A 1 198 ? 14.582 -14.194 -10.312 1.00 82.19 198 TYR A C 1
ATOM 1513 O O . TYR A 1 198 ? 14.687 -13.176 -10.997 1.00 82.19 198 TYR A O 1
ATOM 1521 N N . TRP A 1 199 ? 15.426 -14.474 -9.316 1.00 82.69 199 TRP A N 1
ATOM 1522 C CA . TRP A 1 199 ? 16.539 -13.605 -8.941 1.00 82.69 199 TRP A CA 1
ATOM 1523 C C . TRP A 1 199 ? 17.581 -13.519 -10.051 1.00 82.69 199 TRP A C 1
ATOM 1525 O O . TRP A 1 199 ? 18.098 -12.436 -10.310 1.00 82.69 199 TRP A O 1
ATOM 1535 N N . LEU A 1 200 ? 17.824 -14.631 -10.754 1.00 85.88 200 LEU A N 1
ATOM 1536 C CA . LEU A 1 200 ? 18.702 -14.654 -11.922 1.00 85.88 200 LEU A CA 1
ATOM 1537 C C . LEU A 1 200 ? 18.151 -13.789 -13.058 1.00 85.88 200 LEU A C 1
ATOM 1539 O O . LEU A 1 200 ? 18.878 -12.949 -13.573 1.00 85.88 200 LEU A O 1
ATOM 1543 N N . VAL A 1 201 ? 16.872 -13.940 -13.415 1.00 85.25 201 VAL A N 1
ATOM 1544 C CA . VAL A 1 201 ? 16.237 -13.140 -14.479 1.00 85.25 201 VAL A CA 1
ATOM 1545 C C . VAL A 1 201 ? 16.261 -11.653 -14.132 1.00 85.25 201 VAL A C 1
ATOM 1547 O O . VAL A 1 201 ? 16.618 -10.827 -14.965 1.00 85.25 201 VAL A O 1
ATOM 1550 N N . THR A 1 202 ? 15.944 -11.311 -12.886 1.00 84.69 202 THR A N 1
ATOM 1551 C CA . THR A 1 202 ? 15.941 -9.920 -12.424 1.00 84.69 202 THR A CA 1
ATOM 1552 C C . THR A 1 202 ? 17.344 -9.309 -12.470 1.00 84.69 202 THR A C 1
ATOM 1554 O O . THR A 1 202 ? 17.524 -8.211 -12.994 1.00 84.69 202 THR A O 1
ATOM 1557 N N . ALA A 1 203 ? 18.355 -10.032 -11.977 1.00 85.88 203 ALA A N 1
ATOM 1558 C CA . ALA A 1 203 ? 19.745 -9.590 -12.018 1.00 85.88 203 ALA A CA 1
ATOM 1559 C C . ALA A 1 203 ? 20.264 -9.461 -13.457 1.00 85.88 203 ALA A C 1
ATOM 1561 O O . ALA A 1 203 ? 20.938 -8.483 -13.770 1.00 85.88 203 ALA A O 1
ATOM 1562 N N . LEU A 1 204 ? 19.909 -10.401 -14.339 1.00 89.06 204 LEU A N 1
ATOM 1563 C CA . LEU A 1 204 ? 20.265 -10.351 -15.755 1.00 89.06 204 LEU A CA 1
ATOM 1564 C C . LEU A 1 204 ? 19.630 -9.153 -16.462 1.00 89.06 204 LEU A C 1
ATOM 1566 O O . LEU A 1 204 ? 20.327 -8.482 -17.212 1.00 89.06 204 LEU A O 1
ATOM 1570 N N . LEU A 1 205 ? 18.354 -8.847 -16.206 1.00 87.19 205 LEU A N 1
ATOM 1571 C CA . LEU A 1 205 ? 17.685 -7.679 -16.793 1.00 87.19 205 LEU A CA 1
ATOM 1572 C C . LEU A 1 205 ? 18.342 -6.366 -16.359 1.00 87.19 205 LEU A C 1
ATOM 1574 O O . LEU A 1 205 ? 18.592 -5.503 -17.198 1.00 87.19 205 LEU A O 1
ATOM 1578 N N . ILE A 1 206 ? 18.669 -6.234 -15.071 1.00 87.50 206 ILE A N 1
ATOM 1579 C CA . ILE A 1 206 ? 19.343 -5.040 -14.545 1.00 87.50 206 ILE A CA 1
ATOM 1580 C C . ILE A 1 206 ? 20.762 -4.934 -15.111 1.00 87.50 206 ILE A C 1
ATOM 1582 O O . ILE A 1 206 ? 21.146 -3.868 -15.583 1.00 87.50 206 ILE A O 1
ATOM 1586 N N . ALA A 1 207 ? 21.527 -6.028 -15.109 1.00 86.69 207 ALA A N 1
ATOM 1587 C CA . ALA A 1 207 ? 22.893 -6.046 -15.625 1.00 86.69 207 ALA A CA 1
ATOM 1588 C C . ALA A 1 207 ? 22.936 -5.746 -17.129 1.00 86.69 207 ALA A C 1
ATOM 1590 O O . ALA A 1 207 ? 23.744 -4.929 -17.564 1.00 86.69 207 ALA A O 1
ATOM 1591 N N . LEU A 1 208 ? 22.040 -6.353 -17.914 1.00 90.31 208 LEU A N 1
ATOM 1592 C CA . LEU A 1 208 ? 21.921 -6.105 -19.349 1.00 90.31 208 LEU A CA 1
ATOM 1593 C C . LEU A 1 208 ? 21.499 -4.659 -19.624 1.00 90.31 208 LEU A C 1
ATOM 1595 O O . LEU A 1 208 ? 22.101 -4.001 -20.467 1.00 90.31 208 LEU A O 1
ATOM 1599 N N . GLY A 1 209 ? 20.518 -4.141 -18.883 1.00 82.44 209 GLY A N 1
ATOM 1600 C CA . GLY A 1 209 ? 20.090 -2.751 -19.008 1.00 82.44 209 GLY A CA 1
ATOM 1601 C C . GLY A 1 209 ? 21.207 -1.759 -18.668 1.00 82.44 209 GLY A C 1
ATOM 1602 O O . GLY A 1 209 ? 21.458 -0.836 -19.439 1.00 82.44 209 GLY A O 1
ATOM 1603 N N . MET A 1 210 ? 21.949 -1.988 -17.579 1.00 84.31 210 MET A N 1
ATOM 1604 C CA . MET A 1 210 ? 23.122 -1.178 -17.222 1.00 84.31 210 MET A CA 1
ATOM 1605 C C . MET A 1 210 ? 24.206 -1.238 -18.300 1.00 84.31 210 MET A C 1
ATOM 1607 O O . MET A 1 210 ? 24.781 -0.207 -18.640 1.00 84.31 210 MET A O 1
ATOM 1611 N N . LEU A 1 211 ? 24.463 -2.416 -18.871 1.00 88.31 211 LEU A N 1
ATOM 1612 C CA . LEU A 1 211 ? 25.459 -2.590 -19.926 1.00 88.31 211 LEU A CA 1
ATOM 1613 C C . LEU A 1 211 ? 25.071 -1.799 -21.183 1.00 88.31 211 LEU A C 1
ATOM 1615 O O . LEU A 1 211 ? 25.907 -1.075 -21.714 1.00 88.31 211 LEU A O 1
ATOM 1619 N N . LEU A 1 212 ? 23.800 -1.843 -21.598 1.00 84.50 212 LEU A N 1
ATOM 1620 C CA . LEU A 1 212 ? 23.298 -1.061 -22.737 1.00 84.50 212 LEU A CA 1
ATOM 1621 C C . LEU A 1 212 ? 23.412 0.453 -22.503 1.00 84.50 212 LEU A C 1
ATOM 1623 O O . LEU A 1 212 ? 23.830 1.174 -23.409 1.00 84.50 212 LEU A O 1
ATOM 1627 N N . VAL A 1 213 ? 23.115 0.932 -21.290 1.00 82.12 213 VAL A N 1
ATOM 1628 C CA . VAL A 1 213 ? 23.288 2.351 -20.924 1.00 82.12 213 VAL A CA 1
ATOM 1629 C C . VAL A 1 213 ? 24.766 2.752 -20.955 1.00 82.12 213 VAL A C 1
ATOM 1631 O O . VAL A 1 213 ? 25.111 3.795 -21.508 1.00 82.12 213 VAL A O 1
ATOM 1634 N N . VAL A 1 214 ? 25.660 1.924 -20.410 1.00 83.25 214 VAL A N 1
ATOM 1635 C CA . VAL A 1 214 ? 27.106 2.196 -20.417 1.00 83.25 214 VAL A CA 1
ATOM 1636 C C . VAL A 1 214 ? 27.658 2.191 -21.845 1.00 83.25 214 VAL A C 1
ATOM 1638 O O . VAL A 1 214 ? 28.425 3.084 -22.204 1.00 83.25 214 VAL A O 1
ATOM 1641 N N . SER A 1 215 ? 27.235 1.246 -22.688 1.00 81.94 215 SER A N 1
ATOM 1642 C CA . SER A 1 215 ? 27.601 1.214 -24.107 1.00 81.94 215 SER A CA 1
ATOM 1643 C C . SER A 1 215 ? 27.091 2.443 -24.864 1.00 81.94 215 SER A C 1
ATOM 1645 O O . SER A 1 215 ? 27.840 3.016 -25.653 1.00 81.94 215 SER A O 1
ATOM 1647 N N . ALA A 1 216 ? 25.865 2.898 -24.592 1.00 77.62 216 ALA A N 1
ATOM 1648 C CA . ALA A 1 216 ? 25.322 4.131 -25.159 1.00 77.62 216 ALA A CA 1
ATOM 1649 C C . ALA A 1 216 ? 26.136 5.373 -24.763 1.00 77.62 216 ALA A C 1
ATOM 1651 O O . ALA A 1 216 ? 26.489 6.178 -25.626 1.00 77.62 216 ALA A O 1
ATOM 1652 N N . CYS A 1 217 ? 26.486 5.507 -23.481 1.00 74.56 217 CYS A N 1
ATOM 1653 C CA . CYS A 1 217 ? 27.341 6.594 -23.003 1.00 74.56 217 CYS A CA 1
ATOM 1654 C C . CYS A 1 217 ? 28.741 6.535 -23.630 1.00 74.56 217 CYS A C 1
ATOM 1656 O O . CYS A 1 217 ? 29.279 7.571 -24.013 1.00 74.56 217 CYS A O 1
ATOM 1658 N N . GLY A 1 218 ? 29.315 5.340 -23.799 1.00 76.69 218 GLY A N 1
ATOM 1659 C CA . GLY A 1 218 ? 30.605 5.156 -24.469 1.00 76.69 218 GLY A CA 1
ATOM 1660 C C . GLY A 1 218 ? 30.590 5.600 -25.937 1.00 76.69 218 GLY A C 1
ATOM 1661 O O . GLY A 1 218 ? 31.530 6.253 -26.387 1.00 76.69 218 GLY A O 1
ATOM 1662 N N . LEU A 1 219 ? 29.501 5.326 -26.663 1.00 76.25 219 LEU A N 1
ATOM 1663 C CA . LEU A 1 219 ? 29.311 5.769 -28.052 1.00 76.25 219 LEU A CA 1
ATOM 1664 C C . LEU A 1 219 ? 29.158 7.292 -28.187 1.00 76.25 219 LEU A C 1
ATOM 1666 O O . LEU A 1 219 ? 29.429 7.834 -29.255 1.00 76.25 219 LEU A O 1
ATOM 1670 N N . ASN A 1 220 ? 28.750 7.978 -27.117 1.00 74.00 220 ASN A N 1
ATOM 1671 C CA . ASN A 1 220 ? 28.517 9.423 -27.097 1.00 74.00 220 ASN A CA 1
ATOM 1672 C C . ASN A 1 220 ? 29.636 10.210 -26.383 1.00 74.00 220 ASN A C 1
ATOM 1674 O O . ASN A 1 220 ? 29.419 11.326 -25.912 1.00 74.00 220 ASN A O 1
ATOM 1678 N N . GLY A 1 221 ? 30.827 9.615 -26.237 1.00 73.81 221 GLY A N 1
ATOM 1679 C CA . GLY A 1 221 ? 31.973 10.269 -25.596 1.00 73.81 221 GLY A CA 1
ATOM 1680 C C . GLY A 1 221 ? 31.768 10.563 -24.106 1.00 73.81 221 GLY A C 1
ATOM 1681 O O . GLY A 1 221 ? 32.297 11.549 -23.609 1.00 73.81 221 GLY A O 1
ATOM 1682 N N . TRP A 1 222 ? 30.996 9.727 -23.402 1.00 66.50 222 TRP A N 1
ATOM 1683 C CA . TRP A 1 222 ? 30.600 9.881 -21.992 1.00 66.50 222 TRP A CA 1
ATOM 1684 C C . TRP A 1 222 ? 29.680 11.070 -21.692 1.00 66.50 222 TRP A C 1
ATOM 1686 O O . TRP A 1 222 ? 29.383 11.341 -20.527 1.00 66.50 222 TRP A O 1
ATOM 1696 N N . HIS A 1 223 ? 29.156 11.737 -22.720 1.00 63.53 223 HIS A N 1
ATOM 1697 C CA . HIS A 1 223 ? 28.088 12.711 -22.549 1.00 63.53 223 HIS A CA 1
ATOM 1698 C C . HIS A 1 223 ? 26.736 12.001 -22.454 1.00 63.53 223 HIS A C 1
ATOM 1700 O O . HIS A 1 223 ? 26.397 11.159 -23.292 1.00 63.53 223 HIS A O 1
ATOM 1706 N N . ILE A 1 224 ? 25.945 12.367 -21.440 1.00 59.75 224 ILE A N 1
ATOM 1707 C CA . ILE A 1 224 ? 24.554 11.919 -21.315 1.00 59.75 224 ILE A CA 1
ATOM 1708 C C . ILE A 1 224 ? 23.842 12.330 -22.610 1.00 59.75 224 ILE A C 1
ATOM 1710 O O . ILE A 1 224 ? 23.900 13.512 -22.962 1.00 59.75 224 ILE A O 1
ATOM 1714 N N . PRO A 1 225 ? 23.232 11.392 -23.357 1.00 58.72 225 PRO A N 1
ATOM 1715 C CA . PRO A 1 225 ? 22.574 11.724 -24.609 1.00 58.72 225 PRO A CA 1
ATOM 1716 C C . PRO A 1 225 ? 21.465 12.738 -24.315 1.00 58.72 225 PRO A C 1
ATOM 1718 O O . PRO A 1 225 ? 20.516 12.449 -23.587 1.00 58.72 225 PRO A O 1
ATOM 1721 N N . ALA A 1 226 ? 21.646 13.963 -24.809 1.00 56.41 226 ALA A N 1
ATOM 1722 C CA . ALA A 1 226 ? 20.738 15.061 -24.533 1.00 56.41 226 ALA A CA 1
ATOM 1723 C C . ALA A 1 226 ? 19.378 14.751 -25.165 1.00 56.41 226 ALA A C 1
ATOM 1725 O O . ALA A 1 226 ? 19.278 14.536 -26.375 1.00 56.41 226 ALA A O 1
ATOM 1726 N N . VAL A 1 227 ? 18.326 14.733 -24.346 1.00 57.59 227 VAL A N 1
ATOM 1727 C CA . VAL A 1 227 ? 16.95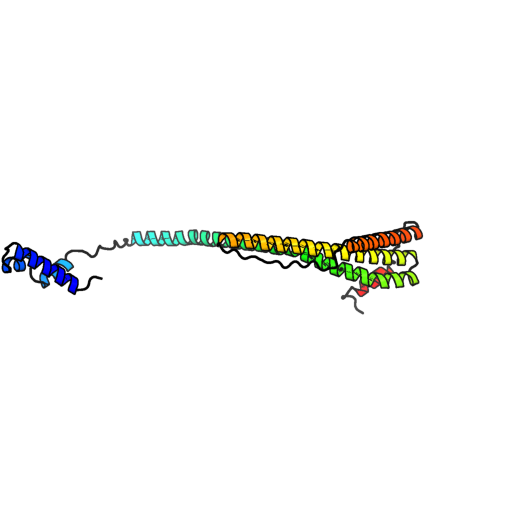5 14.823 -24.853 1.00 57.59 227 VAL A CA 1
ATOM 1728 C C . VAL A 1 227 ? 16.865 16.165 -25.570 1.00 57.59 227 VAL A C 1
ATOM 1730 O O . VAL A 1 227 ? 17.129 17.198 -24.960 1.00 57.59 227 VAL A O 1
ATOM 1733 N N . SER A 1 228 ? 16.553 16.164 -26.867 1.00 57.00 228 SER A N 1
ATOM 1734 C CA . SER A 1 228 ? 16.385 17.422 -27.593 1.00 57.00 228 SER A CA 1
ATOM 1735 C C . SER A 1 228 ? 15.235 18.220 -26.973 1.00 57.00 228 SER A C 1
ATOM 1737 O O . SER A 1 228 ? 14.196 17.648 -26.632 1.00 57.00 228 SER A O 1
ATOM 1739 N N . ASP A 1 229 ? 15.384 19.542 -26.850 1.00 59.44 229 ASP A N 1
ATOM 1740 C CA . ASP A 1 229 ? 14.337 20.412 -26.286 1.00 59.44 229 ASP A CA 1
ATOM 1741 C C . ASP A 1 229 ? 12.990 20.222 -27.007 1.00 59.44 229 ASP A C 1
ATOM 1743 O O . ASP A 1 229 ? 11.925 20.237 -26.393 1.00 59.44 229 ASP A O 1
ATOM 1747 N N . ALA A 1 230 ? 13.030 19.928 -28.310 1.00 57.69 230 ALA A N 1
ATOM 1748 C CA . ALA A 1 230 ? 11.854 19.599 -29.111 1.00 57.69 230 ALA A CA 1
ATOM 1749 C C . ALA A 1 230 ? 11.121 18.330 -28.628 1.00 57.69 230 ALA A C 1
ATOM 1751 O O . ALA A 1 230 ? 9.888 18.297 -28.623 1.00 57.69 230 ALA A O 1
ATOM 1752 N N . ALA A 1 231 ? 11.850 17.297 -28.196 1.00 56.88 231 ALA A N 1
ATOM 1753 C CA . ALA A 1 231 ? 11.256 16.084 -27.642 1.00 56.88 231 ALA A CA 1
ATOM 1754 C C . ALA A 1 231 ? 10.648 16.341 -26.253 1.00 56.88 231 ALA A C 1
ATOM 1756 O O . ALA A 1 231 ? 9.538 15.871 -25.990 1.00 56.88 231 ALA A O 1
ATOM 1757 N N . MET A 1 232 ? 11.306 17.136 -25.397 1.00 57.03 232 MET A N 1
ATOM 1758 C CA . MET A 1 232 ? 10.717 17.553 -24.115 1.00 57.03 232 MET A CA 1
ATOM 1759 C C . MET A 1 232 ? 9.431 18.355 -24.317 1.00 57.03 232 MET A C 1
ATOM 1761 O O . MET A 1 232 ? 8.434 18.060 -23.662 1.00 57.03 232 MET A O 1
ATOM 1765 N N . HIS A 1 233 ? 9.413 19.316 -25.245 1.00 61.84 233 HIS A N 1
ATOM 1766 C CA . HIS A 1 233 ? 8.218 20.114 -25.530 1.00 61.84 233 HIS A CA 1
ATOM 1767 C C . HIS A 1 233 ? 7.066 19.280 -26.104 1.00 61.84 233 HIS A C 1
ATOM 1769 O O . HIS A 1 233 ? 5.915 19.504 -25.732 1.00 61.84 233 HIS A O 1
ATOM 1775 N N . HIS A 1 234 ? 7.349 18.290 -26.958 1.00 61.84 234 HIS A N 1
ATOM 1776 C CA . HIS A 1 234 ? 6.321 17.391 -27.488 1.00 61.84 234 HIS A CA 1
ATOM 1777 C C . HIS A 1 234 ? 5.679 16.541 -26.382 1.00 61.84 234 HIS A C 1
ATOM 1779 O O . HIS A 1 234 ? 4.454 16.462 -26.299 1.00 61.84 234 HIS A O 1
ATOM 1785 N N . TRP A 1 235 ? 6.480 15.935 -25.499 1.00 58.06 235 TRP A N 1
ATOM 1786 C CA . TRP A 1 235 ? 5.957 15.155 -24.373 1.00 58.06 235 TRP A CA 1
ATOM 1787 C C . TRP A 1 235 ? 5.263 16.032 -23.325 1.00 58.06 235 TRP A C 1
ATOM 1789 O O . TRP A 1 235 ? 4.190 15.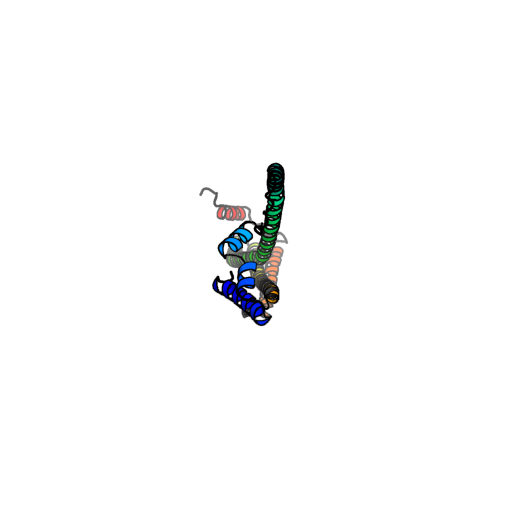667 -22.846 1.00 58.06 235 TRP A O 1
ATOM 1799 N N . TYR A 1 236 ? 5.816 17.209 -23.019 1.00 63.53 236 TYR A N 1
ATOM 1800 C CA . TYR A 1 236 ? 5.197 18.183 -22.118 1.00 63.53 236 TYR A CA 1
ATOM 1801 C C . TYR A 1 236 ? 3.815 18.600 -22.626 1.00 63.53 236 TYR A C 1
ATOM 1803 O O . TYR A 1 236 ? 2.849 18.523 -21.877 1.00 63.53 236 TYR A O 1
ATOM 1811 N N . ASN A 1 237 ? 3.682 18.943 -23.910 1.00 62.72 237 ASN A N 1
ATOM 1812 C CA . ASN A 1 237 ? 2.396 19.319 -24.499 1.00 62.72 237 ASN A CA 1
ATOM 1813 C C . ASN A 1 237 ? 1.428 18.133 -24.631 1.00 62.72 237 ASN A C 1
ATOM 1815 O O . ASN A 1 237 ? 0.227 18.319 -24.464 1.00 62.72 237 ASN A O 1
ATOM 1819 N N . ALA A 1 238 ? 1.923 16.915 -24.872 1.00 60.66 238 ALA A N 1
ATOM 1820 C CA . ALA A 1 238 ? 1.087 15.713 -24.919 1.00 60.66 238 ALA A CA 1
ATOM 1821 C C . ALA A 1 238 ? 0.470 15.354 -23.552 1.00 60.66 238 ALA A C 1
ATOM 1823 O O . ALA A 1 238 ? -0.633 14.810 -23.506 1.00 60.66 238 ALA A O 1
ATOM 1824 N N . PHE A 1 239 ? 1.152 15.669 -22.446 1.00 53.72 239 PHE A N 1
ATOM 1825 C CA . PHE A 1 239 ? 0.649 15.454 -21.082 1.00 53.72 239 PHE A CA 1
ATOM 1826 C C . PHE A 1 239 ? 0.031 16.704 -20.442 1.00 53.72 239 PHE A C 1
ATOM 1828 O O . PHE A 1 239 ? -0.563 16.618 -19.364 1.00 53.72 239 PHE A O 1
ATOM 1835 N N . ASN A 1 240 ? 0.140 17.865 -21.088 1.00 57.84 240 ASN A N 1
ATOM 1836 C CA . ASN A 1 240 ? -0.445 19.103 -20.604 1.00 57.84 240 ASN A CA 1
ATOM 1837 C C . ASN A 1 240 ? -1.892 19.246 -21.099 1.00 57.84 240 ASN A C 1
ATOM 1839 O O . ASN A 1 240 ? -2.157 19.775 -22.176 1.00 57.84 240 ASN A O 1
ATOM 1843 N N . PHE A 1 241 ? -2.849 18.823 -20.272 1.00 59.34 241 PHE A N 1
ATOM 1844 C CA . PHE A 1 241 ? -4.290 18.914 -20.560 1.00 59.34 241 PHE A CA 1
ATOM 1845 C C . PHE A 1 241 ? -4.838 20.354 -20.637 1.00 59.34 241 PHE A C 1
ATOM 1847 O O . PHE A 1 241 ? -6.030 20.537 -20.875 1.00 59.34 241 PHE A O 1
ATOM 1854 N N . THR A 1 242 ? -3.997 21.369 -20.415 1.00 63.84 242 THR A N 1
ATOM 1855 C CA . THR A 1 242 ? -4.382 22.792 -20.424 1.00 63.84 242 THR A CA 1
ATOM 1856 C C . THR A 1 242 ? -3.971 23.551 -21.689 1.00 63.84 242 THR A C 1
ATOM 1858 O O . THR A 1 242 ? -4.330 24.718 -21.830 1.00 63.84 242 THR A O 1
ATOM 1861 N N . ALA A 1 243 ? -3.256 22.922 -22.629 1.00 51.28 243 ALA A N 1
ATOM 1862 C CA . ALA A 1 243 ? -2.882 23.582 -23.878 1.00 51.28 243 ALA A CA 1
ATOM 1863 C C . ALA A 1 243 ? -4.092 23.676 -24.839 1.00 51.28 243 ALA A C 1
ATOM 1865 O O . ALA A 1 243 ? -4.705 22.644 -25.137 1.00 51.28 243 ALA A O 1
ATOM 1866 N N . PRO A 1 244 ? -4.459 24.875 -25.342 1.00 53.44 244 PRO A N 1
ATOM 1867 C CA . P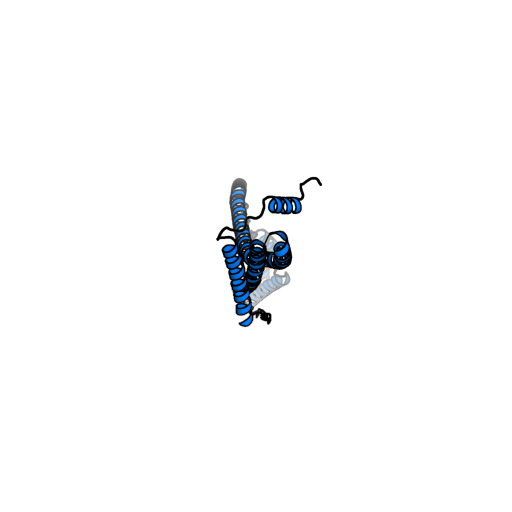RO A 1 244 ? -5.443 24.993 -26.412 1.00 53.44 244 PRO A CA 1
ATOM 1868 C C . PRO A 1 244 ? -4.886 24.324 -27.675 1.00 53.44 244 PRO A C 1
ATOM 1870 O O . PRO A 1 244 ? -3.729 24.537 -28.033 1.00 53.44 244 PRO A O 1
ATOM 1873 N N . ARG A 1 245 ? -5.711 23.468 -28.285 1.00 53.16 245 ARG A N 1
ATOM 1874 C CA . ARG A 1 245 ? -5.399 22.750 -29.527 1.00 53.16 245 ARG A CA 1
ATOM 1875 C C . ARG A 1 245 ? -5.205 23.701 -30.699 1.00 53.16 245 ARG A C 1
ATOM 1877 O O . ARG A 1 245 ? -5.985 24.677 -30.773 1.00 53.16 245 ARG A O 1
#

Radius of gyration: 46.02 Å; chains: 1; bounding box: 92×50×118 Å

Secondary structure (DSSP, 8-state):
---HHHHHHHHHHHHHHHHHTT--HHHHHHHH--HHHHHHHHHHS--S----PPPHHHHHHHHHHHHHHHHHHHHHHHHHHHHHHHHHHHHHHHHHHHHHHHHHHHHHHHHHHHHHHHHHHHHHHHHHHT-HHHHHHHHHHHHHHHHHHHHHHHHHHHHHHHHHHHHHHHHHHHHHHTT------------TT-SHHHHHHHHHHHHHHHHHHHHHHHHTTT---PPPHHHHHHHHHHH-TTS--

Organism: NCBI:txid148604

Foldseek 3Di:
DDDPVVVVVVVVVVLVVVVVVVDDSVVVDVVCDDPVVVVVVVVVPPPPPPPPPQPPVRVVVVVVVVVVVCVVVVVVVVVVVVVVVVVVVVVVVVVVVLVVVLVVLVVLLVVLLVLLVVLQVVLVVCCVPVHVLSSLLSNLSSLLSVLVSLVSVVVSVVSVVVSVCVVVVVVQVVVVVVVDDDDPPPPDDDPPQPDPVSVVSSVCSNVSSVVSNVVSCVVVVNDDSDDPVVNVVVVCVVPPPPDDD